Protein AF-A0A1G9U6H6-F1 (afdb_monomer)

Radius of gyration: 38.42 Å; Cα contacts (8 Å, |Δi|>4): 71; chains: 1; bounding box: 79×50×127 Å

Foldseek 3Di:
DDVVVVVLVVVLVVVLVVCVVVLVVLLVVLVVVLVVLLVVLVVVLVVCVVVLPPVVVVVVVVLVVVQPDDDVVNVVSVVVVVVVVVVSVVVVVVVNVVSVLVSVLSNLLSQLVSLLSQLVVQVVSCVSVPPPPDPPPDDDDDPPPPPVPRVSVVSNVSSVVSNVVSVPDDDDDDDPCPDPPDPPPPDPPPPDDPPDPDDDDDDDDDDDDDDDDDPDDDDDDD

Mean predicted aligned error: 16.4 Å

Sequence (222 aa):
MTDSEASSARSRDAWQRDILPFAKRGLIVLGATVVVGLVLAGWGMYSIITQGSAGTRELTDTYVQIATSDDQFDAVRAGSTLGAYQAARRHDFARASLLTRDTLRLAGFLIGAALTFVGSIFILAQIGDSTESNLGAAAGGYQLTLATSSPGLFTMTLGSLIIGFSLLIHTPIEVNDAGIEASSRGEPTTESGEAAQQNVEGGVAPFSNITPQDVSGETDGG

Structure (mmCIF, N/CA/C/O backbone):
data_AF-A0A1G9U6H6-F1
#
_entry.id   AF-A0A1G9U6H6-F1
#
loop_
_atom_site.group_PDB
_atom_site.id
_atom_site.type_symbol
_atom_site.label_atom_id
_atom_site.label_alt_id
_atom_site.label_comp_id
_atom_site.label_asym_id
_atom_site.label_entity_id
_atom_site.label_seq_id
_atom_site.pdbx_PDB_ins_code
_atom_site.Cartn_x
_atom_site.Cartn_y
_atom_site.Cartn_z
_atom_site.occupancy
_atom_site.B_iso_or_equiv
_atom_site.auth_seq_id
_atom_site.auth_comp_id
_atom_site.auth_asym_id
_atom_site.auth_atom_id
_atom_site.pdbx_PDB_model_num
ATOM 1 N N . MET A 1 1 ? -20.639 3.627 49.971 1.00 58.88 1 MET A N 1
ATOM 2 C CA . MET A 1 1 ? -20.797 2.982 48.657 1.00 58.88 1 MET A CA 1
ATOM 3 C C . MET A 1 1 ? -22.275 3.024 48.344 1.00 58.88 1 MET A C 1
ATOM 5 O O . MET A 1 1 ? -23.051 2.435 49.087 1.00 58.88 1 MET A O 1
ATOM 9 N N . THR A 1 2 ? -22.674 3.884 47.413 1.00 83.50 2 THR A N 1
ATOM 10 C CA . THR A 1 2 ? -24.098 4.176 47.172 1.00 83.50 2 THR A CA 1
ATOM 11 C C . THR A 1 2 ? -24.656 3.201 46.138 1.00 83.50 2 THR A C 1
ATOM 13 O O . THR A 1 2 ? -23.927 2.772 45.245 1.00 83.50 2 THR A O 1
ATOM 16 N N . ASP A 1 3 ? -25.946 2.865 46.209 1.00 86.75 3 ASP A N 1
ATOM 17 C CA . ASP A 1 3 ? -26.592 1.995 45.210 1.00 86.75 3 ASP A CA 1
ATOM 18 C C . ASP A 1 3 ? -26.433 2.526 43.769 1.00 86.75 3 ASP A C 1
ATOM 20 O O . ASP A 1 3 ? -26.442 1.750 42.809 1.00 86.75 3 ASP A O 1
ATOM 24 N N . SER A 1 4 ? -26.201 3.838 43.616 1.00 80.44 4 SER A N 1
ATOM 25 C CA . SER A 1 4 ? -25.909 4.475 42.329 1.00 80.44 4 SER A CA 1
ATOM 26 C C . SER A 1 4 ? -24.590 3.986 41.706 1.00 80.44 4 SER A C 1
ATOM 28 O O . SER A 1 4 ? -24.595 3.576 40.545 1.00 80.44 4 SER A O 1
ATOM 30 N N . GLU A 1 5 ? -23.498 3.888 42.476 1.00 83.44 5 GLU A N 1
ATOM 31 C CA . GLU A 1 5 ? -22.180 3.430 41.995 1.00 83.44 5 GLU A CA 1
ATOM 32 C C . GLU A 1 5 ? -22.244 1.975 41.508 1.00 83.44 5 GLU A C 1
ATOM 34 O O . GLU A 1 5 ? -21.710 1.619 40.453 1.00 83.44 5 GLU A O 1
ATOM 39 N N . ALA A 1 6 ? -22.972 1.133 42.249 1.00 84.44 6 ALA A N 1
ATOM 40 C CA . ALA A 1 6 ? -23.158 -0.275 41.917 1.00 84.44 6 ALA A CA 1
ATOM 41 C C . ALA A 1 6 ? -24.005 -0.486 40.646 1.00 84.44 6 ALA A C 1
ATOM 43 O O . ALA A 1 6 ? -23.880 -1.523 39.987 1.00 84.44 6 ALA A O 1
ATOM 44 N N . SER A 1 7 ? -24.888 0.456 40.298 1.00 84.62 7 SER A N 1
ATOM 45 C CA . SER A 1 7 ? -25.672 0.409 39.056 1.00 84.62 7 SER A CA 1
ATOM 46 C C . SER A 1 7 ? -24.856 0.864 37.836 1.00 84.62 7 SER A C 1
ATOM 48 O O . SER A 1 7 ? -24.874 0.192 36.802 1.00 84.62 7 SER A O 1
ATOM 50 N N . SER A 1 8 ? -24.046 1.919 37.983 1.00 82.38 8 SER A N 1
ATOM 51 C CA . SER A 1 8 ? -23.166 2.445 36.931 1.00 82.38 8 SER A CA 1
ATOM 52 C C . SER A 1 8 ? -22.056 1.465 36.547 1.00 82.38 8 SER A C 1
ATOM 54 O O . SER A 1 8 ? -21.741 1.315 35.368 1.00 82.38 8 SER A O 1
ATOM 56 N N . ALA A 1 9 ? -21.476 0.751 37.519 1.00 82.25 9 ALA A N 1
ATOM 57 C CA . ALA A 1 9 ? -20.499 -0.307 37.249 1.00 82.25 9 ALA A CA 1
ATOM 58 C C . ALA A 1 9 ? -21.104 -1.455 36.416 1.00 82.25 9 ALA A C 1
ATOM 60 O O . ALA A 1 9 ? -20.540 -1.852 35.400 1.00 82.25 9 ALA A O 1
ATOM 61 N N . ARG A 1 10 ? -22.309 -1.922 36.774 1.00 85.25 10 ARG A N 1
ATOM 62 C CA . ARG A 1 10 ? -23.000 -3.002 36.045 1.00 85.25 10 ARG A CA 1
ATOM 63 C C . ARG A 1 10 ? -23.406 -2.608 34.623 1.00 85.25 10 ARG A C 1
ATOM 65 O O . ARG A 1 10 ? -23.342 -3.444 33.725 1.00 85.25 10 ARG A O 1
ATOM 72 N N . SER A 1 11 ? -23.805 -1.352 34.413 1.00 83.06 11 SER A N 1
ATOM 73 C CA . SER A 1 11 ? -24.125 -0.823 33.080 1.00 83.06 11 SER A CA 1
ATOM 74 C C . SER A 1 11 ? -22.890 -0.789 32.164 1.00 83.06 11 SER A C 1
ATOM 76 O O . SER A 1 11 ? -22.966 -1.203 31.006 1.00 83.06 11 SER A O 1
ATOM 78 N N . ARG A 1 12 ? -21.722 -0.399 32.701 1.00 78.06 12 ARG A N 1
ATOM 79 C CA . ARG A 1 12 ? -20.438 -0.412 31.973 1.00 78.06 12 ARG A CA 1
ATOM 80 C C . ARG A 1 12 ? -20.023 -1.818 31.547 1.00 78.06 12 ARG A C 1
ATOM 82 O O . ARG A 1 12 ? -19.729 -2.035 30.374 1.00 78.06 12 ARG A O 1
ATOM 89 N N . ASP A 1 13 ? -20.091 -2.781 32.462 1.00 85.25 13 ASP A N 1
ATOM 90 C CA . ASP A 1 13 ? -19.744 -4.180 32.177 1.00 85.25 13 ASP A CA 1
ATOM 91 C C . ASP A 1 13 ? -20.669 -4.831 31.140 1.00 85.25 13 ASP A C 1
ATOM 93 O O . ASP A 1 13 ? -20.280 -5.790 30.466 1.00 85.25 13 ASP A O 1
ATOM 97 N N . ALA A 1 14 ? -21.920 -4.374 31.044 1.00 86.75 14 ALA A N 1
ATOM 98 C CA . ALA A 1 14 ? -22.852 -4.829 30.019 1.00 86.75 14 ALA A CA 1
ATOM 99 C C . ALA A 1 14 ? -22.489 -4.227 28.655 1.00 86.75 14 ALA A C 1
ATOM 101 O O . ALA A 1 14 ? -22.310 -4.964 27.686 1.00 86.75 14 ALA A O 1
ATOM 102 N N . TRP A 1 15 ? -22.278 -2.909 28.598 1.00 85.44 15 TRP A N 1
ATOM 103 C CA . TRP A 1 15 ? -21.932 -2.210 27.361 1.00 85.44 15 TRP A CA 1
ATOM 104 C C . TRP A 1 15 ? -20.584 -2.659 26.775 1.00 85.44 15 TRP A C 1
ATOM 106 O O . TRP A 1 15 ? -20.484 -2.937 25.579 1.00 85.44 15 TRP A O 1
ATOM 116 N N . GLN A 1 16 ? -19.550 -2.809 27.610 1.00 83.81 16 GLN A N 1
ATOM 117 C CA . GLN A 1 16 ? -18.226 -3.260 27.169 1.00 83.81 16 GLN A CA 1
ATOM 118 C C . GLN A 1 16 ? -18.281 -4.666 26.558 1.00 83.81 16 GLN A C 1
ATOM 120 O O . GLN A 1 16 ? -17.592 -4.963 25.579 1.00 83.81 16 GLN A O 1
ATOM 125 N N . ARG A 1 17 ? -19.129 -5.534 27.114 1.00 86.75 17 ARG A N 1
ATOM 126 C CA . ARG A 1 17 ? -19.323 -6.905 26.635 1.00 86.75 17 ARG A CA 1
ATOM 127 C C . ARG A 1 17 ? -20.083 -6.952 25.315 1.00 86.75 17 ARG A C 1
ATOM 129 O O . ARG A 1 17 ? -19.762 -7.798 24.484 1.00 86.75 17 ARG A O 1
ATOM 136 N N . ASP A 1 18 ? -21.014 -6.025 25.108 1.00 87.56 18 ASP A N 1
ATOM 137 C CA . ASP A 1 18 ? -21.757 -5.890 23.853 1.00 87.56 18 ASP A CA 1
ATOM 138 C C . ASP A 1 18 ? -20.898 -5.322 22.714 1.00 87.56 18 ASP A C 1
ATOM 140 O O . ASP A 1 18 ? -21.060 -5.732 21.562 1.00 87.56 18 ASP A O 1
ATOM 144 N N . ILE A 1 19 ? -19.932 -4.441 23.004 1.00 86.62 19 ILE A N 1
ATOM 145 C CA . ILE A 1 19 ? -19.083 -3.838 21.961 1.00 86.62 19 ILE A CA 1
ATOM 146 C C . ILE A 1 19 ? -17.904 -4.730 21.541 1.00 86.62 19 ILE A C 1
ATOM 148 O O . ILE A 1 19 ? -17.459 -4.695 20.389 1.00 86.62 19 ILE A O 1
ATOM 152 N N . LEU A 1 20 ? -17.425 -5.584 22.450 1.00 85.81 20 LEU A N 1
ATOM 153 C CA . LEU A 1 20 ? -16.321 -6.526 22.236 1.00 85.81 20 LEU A CA 1
ATOM 154 C C . LEU A 1 20 ? -16.477 -7.423 20.989 1.00 85.81 20 LEU A C 1
ATOM 156 O O . LEU A 1 20 ? -15.522 -7.523 20.208 1.00 85.81 20 LEU A O 1
ATOM 160 N N . PRO A 1 21 ? -17.637 -8.065 20.727 1.00 89.88 21 PRO A N 1
ATOM 161 C CA . PRO A 1 21 ? -17.814 -8.874 19.525 1.00 89.88 21 PRO A CA 1
ATOM 162 C C . PRO A 1 21 ? -17.765 -8.039 18.243 1.00 89.88 21 PRO A C 1
ATOM 164 O O . PRO A 1 21 ? -17.274 -8.534 17.227 1.00 89.88 21 PRO A O 1
ATOM 167 N N . PHE A 1 22 ? -18.226 -6.785 18.273 1.00 86.19 22 PHE A N 1
ATOM 168 C CA . PHE A 1 22 ? -18.162 -5.897 17.114 1.00 86.19 22 PHE A CA 1
ATOM 169 C C . PHE A 1 22 ? -16.720 -5.486 16.811 1.00 86.19 22 PHE A C 1
ATOM 171 O O . PHE A 1 22 ? -16.262 -5.661 15.683 1.00 86.19 22 PHE A O 1
ATOM 178 N N . ALA A 1 23 ? -15.971 -5.050 17.829 1.00 83.81 23 ALA A N 1
ATOM 179 C CA . ALA A 1 23 ? -14.556 -4.710 17.689 1.00 83.81 23 ALA A CA 1
ATOM 180 C C . ALA A 1 23 ? -13.734 -5.903 17.170 1.00 83.81 23 ALA A C 1
ATOM 182 O O . ALA A 1 23 ? -12.952 -5.762 16.229 1.00 83.81 23 ALA A O 1
ATOM 183 N N . LYS A 1 24 ? -13.972 -7.106 17.714 1.00 87.88 24 LYS A N 1
ATOM 184 C CA . LYS A 1 24 ? -13.307 -8.338 17.264 1.00 87.88 24 LYS A CA 1
ATOM 185 C C . LYS A 1 24 ? -13.625 -8.662 15.802 1.00 87.88 24 LYS A C 1
ATOM 187 O O . LYS A 1 24 ? -12.713 -8.977 15.042 1.00 87.88 24 LYS A O 1
ATOM 192 N N . ARG A 1 25 ? -14.898 -8.589 15.394 1.00 90.12 25 ARG A N 1
ATOM 193 C CA . ARG A 1 25 ? -15.305 -8.827 13.996 1.00 90.12 25 ARG A CA 1
ATOM 194 C C . ARG A 1 25 ? -14.696 -7.791 13.055 1.00 90.12 25 ARG A C 1
ATOM 196 O O . ARG A 1 25 ? -14.163 -8.174 12.020 1.00 90.12 25 ARG A O 1
ATOM 203 N N . GLY A 1 26 ? -14.711 -6.515 13.440 1.00 87.56 26 GLY A N 1
ATOM 204 C CA . GLY A 1 26 ? -14.084 -5.434 12.680 1.00 87.56 26 GLY A CA 1
ATOM 205 C C . GLY A 1 26 ? -12.588 -5.666 12.475 1.00 87.56 26 GLY A C 1
ATOM 206 O O . GLY A 1 26 ? -12.106 -5.568 11.351 1.00 87.56 26 GLY A O 1
ATOM 207 N N . LEU A 1 27 ? -11.865 -6.057 13.530 1.00 86.31 27 LEU A N 1
ATOM 208 C CA . LEU A 1 27 ? -10.434 -6.361 13.449 1.00 86.31 27 LEU A CA 1
ATOM 209 C C . LEU A 1 27 ? -10.145 -7.552 12.520 1.00 86.31 27 LEU A C 1
ATOM 211 O O . LEU A 1 27 ? -9.190 -7.508 11.750 1.00 86.31 27 LEU A O 1
ATOM 215 N N . ILE A 1 28 ? -10.980 -8.597 12.558 1.00 91.56 28 ILE A N 1
ATOM 216 C CA . ILE A 1 28 ? -10.847 -9.758 11.664 1.00 91.56 28 ILE A CA 1
ATOM 217 C C . ILE A 1 28 ? -11.071 -9.346 10.205 1.00 91.56 28 ILE A C 1
ATOM 219 O O . ILE A 1 28 ? -10.271 -9.711 9.347 1.00 91.56 28 ILE A O 1
ATOM 223 N N . VAL A 1 29 ? -12.122 -8.571 9.918 1.00 92.31 29 VAL A N 1
ATOM 224 C CA . VAL A 1 29 ? -12.419 -8.091 8.557 1.00 92.31 29 VAL A CA 1
ATOM 225 C C . VAL A 1 29 ? -11.301 -7.186 8.042 1.00 92.31 29 VAL A C 1
ATOM 227 O O . VAL A 1 29 ? -10.857 -7.352 6.906 1.00 92.31 29 VAL A O 1
ATOM 230 N N . LEU A 1 30 ? -10.795 -6.277 8.879 1.00 88.81 30 LEU A N 1
ATOM 231 C CA . LEU A 1 30 ? -9.660 -5.421 8.540 1.00 88.81 30 LEU A CA 1
ATOM 232 C C . LEU A 1 30 ? -8.414 -6.259 8.228 1.00 88.81 30 LEU A C 1
ATOM 234 O O . LEU A 1 30 ? -7.809 -6.090 7.172 1.00 88.81 30 LEU A O 1
ATOM 238 N N . GLY A 1 31 ? -8.052 -7.184 9.122 1.00 87.00 31 GLY A N 1
ATOM 239 C CA . GLY A 1 31 ? -6.894 -8.057 8.942 1.00 87.00 31 GLY A CA 1
ATOM 240 C C . GLY A 1 31 ? -7.000 -8.890 7.666 1.00 87.00 31 GLY A C 1
ATOM 241 O O . GLY A 1 31 ? -6.055 -8.934 6.882 1.00 87.00 31 GLY A O 1
ATOM 242 N N . ALA A 1 32 ? -8.171 -9.475 7.403 1.00 91.25 32 ALA A N 1
ATOM 243 C CA . ALA A 1 32 ? -8.435 -10.211 6.171 1.00 91.25 32 ALA A CA 1
ATOM 244 C C . ALA A 1 32 ? -8.288 -9.319 4.930 1.00 91.25 32 ALA A C 1
ATOM 246 O O . ALA A 1 32 ? -7.645 -9.719 3.964 1.00 91.25 32 ALA A O 1
ATOM 247 N N . THR A 1 33 ? -8.818 -8.095 4.969 1.00 88.00 33 THR A N 1
ATOM 248 C CA . THR A 1 33 ? -8.723 -7.140 3.854 1.00 88.00 33 THR A CA 1
ATOM 249 C C . THR A 1 33 ? -7.270 -6.766 3.557 1.00 88.00 33 THR A C 1
ATOM 251 O O . THR A 1 33 ? -6.869 -6.758 2.396 1.00 88.00 33 THR A O 1
ATOM 254 N N . VAL A 1 34 ? -6.458 -6.518 4.591 1.00 86.38 34 VAL A N 1
ATOM 255 C CA . VAL A 1 34 ? -5.023 -6.223 4.435 1.00 86.38 34 VAL A CA 1
ATOM 256 C C . VAL A 1 34 ? -4.281 -7.415 3.834 1.00 86.38 34 VAL A C 1
ATOM 258 O O . VAL A 1 34 ? -3.516 -7.240 2.888 1.00 86.38 34 VAL A O 1
ATOM 261 N N . VAL A 1 35 ? -4.526 -8.628 4.338 1.00 89.19 35 VAL A N 1
ATOM 262 C CA . VAL A 1 35 ? -3.886 -9.847 3.820 1.00 89.19 35 VAL A CA 1
ATOM 263 C C . VAL A 1 35 ? -4.267 -10.085 2.360 1.00 89.19 35 VAL A C 1
ATOM 265 O O . VAL A 1 35 ? -3.385 -10.300 1.534 1.00 89.19 35 VAL A O 1
ATOM 268 N N . VAL A 1 36 ? -5.554 -9.993 2.016 1.00 92.62 36 VAL A N 1
ATOM 269 C CA . VAL A 1 36 ? -6.025 -10.143 0.631 1.00 92.62 36 VAL A CA 1
ATOM 270 C C . VAL A 1 36 ? -5.403 -9.075 -0.269 1.00 92.62 36 VAL A C 1
ATOM 272 O O . VAL A 1 36 ? -4.904 -9.407 -1.340 1.00 92.62 36 VAL A O 1
ATOM 275 N N . GLY A 1 37 ? -5.361 -7.817 0.176 1.00 86.69 37 GLY A N 1
ATOM 276 C CA . GLY A 1 37 ? -4.725 -6.727 -0.564 1.00 86.69 37 GLY A CA 1
ATOM 277 C C . GLY A 1 37 ? -3.242 -6.987 -0.846 1.00 86.69 37 GLY A C 1
ATOM 278 O O . GLY A 1 37 ? -2.800 -6.825 -1.982 1.00 86.69 37 GLY A O 1
ATOM 279 N N . LEU A 1 38 ? -2.487 -7.457 0.152 1.00 86.44 38 LEU A N 1
ATOM 280 C CA . LEU A 1 38 ? -1.071 -7.808 -0.008 1.00 86.44 38 LEU A CA 1
ATOM 281 C C . LEU A 1 38 ? -0.865 -9.008 -0.938 1.00 86.44 38 LEU A C 1
ATOM 283 O O . LEU A 1 38 ? 0.047 -8.989 -1.763 1.00 86.44 38 LEU A O 1
ATOM 287 N N . VAL A 1 39 ? -1.714 -10.035 -0.842 1.00 90.56 39 VAL A N 1
ATOM 288 C CA . VAL A 1 39 ? -1.650 -11.210 -1.725 1.00 90.56 39 VAL A CA 1
ATOM 289 C C . VAL A 1 39 ? -1.937 -10.818 -3.171 1.00 90.56 39 VAL A C 1
ATOM 291 O O . VAL A 1 39 ? -1.191 -11.217 -4.060 1.00 90.56 39 VAL A O 1
ATOM 294 N N . LEU A 1 40 ? -2.970 -10.009 -3.417 1.00 89.75 40 LEU A N 1
ATOM 295 C CA . LEU A 1 40 ? -3.298 -9.528 -4.761 1.00 89.75 40 LEU A CA 1
ATOM 296 C C . LEU A 1 40 ? -2.177 -8.655 -5.338 1.00 89.75 40 LEU A C 1
ATOM 298 O O . LEU A 1 40 ? -1.819 -8.820 -6.503 1.00 89.75 40 LEU A O 1
ATOM 302 N N . ALA A 1 41 ? -1.580 -7.781 -4.524 1.00 84.31 41 ALA A N 1
ATOM 303 C CA . ALA A 1 41 ? -0.437 -6.967 -4.933 1.00 84.31 41 ALA A CA 1
ATOM 304 C C . ALA A 1 41 ? 0.782 -7.833 -5.298 1.00 84.31 41 ALA A C 1
ATOM 306 O O . ALA A 1 41 ? 1.376 -7.665 -6.365 1.00 84.31 41 ALA A O 1
ATOM 307 N N . GLY A 1 42 ? 1.119 -8.806 -4.446 1.00 85.94 42 GLY A N 1
ATOM 308 C CA . GLY A 1 42 ? 2.220 -9.739 -4.685 1.00 85.94 42 GLY A CA 1
ATOM 309 C C . GLY A 1 42 ? 1.991 -10.622 -5.911 1.00 85.94 42 GLY A C 1
ATOM 310 O O . GLY A 1 42 ? 2.906 -10.814 -6.712 1.00 85.94 42 GLY A O 1
ATOM 311 N N . TRP A 1 43 ? 0.760 -11.104 -6.108 1.00 89.56 43 TRP A N 1
ATOM 312 C CA . TRP A 1 43 ? 0.380 -11.854 -7.304 1.00 89.56 43 TRP A CA 1
ATOM 313 C C . TRP A 1 43 ? 0.549 -11.000 -8.559 1.00 89.56 43 TRP A C 1
ATOM 315 O O . TRP A 1 43 ? 1.173 -11.448 -9.522 1.00 89.56 43 TRP A O 1
ATOM 325 N N . GLY A 1 44 ? 0.034 -9.767 -8.552 1.00 84.94 44 GLY A N 1
ATOM 326 C CA . GLY A 1 44 ? 0.180 -8.836 -9.671 1.00 84.94 44 GLY A CA 1
ATOM 327 C C . GLY A 1 44 ? 1.645 -8.675 -10.074 1.00 84.94 44 GLY A C 1
ATOM 328 O O . GLY A 1 44 ? 1.994 -8.870 -11.239 1.00 84.94 44 GLY A O 1
ATOM 329 N N . MET A 1 45 ? 2.525 -8.460 -9.097 1.00 82.44 45 MET A N 1
ATOM 330 C CA . MET A 1 45 ? 3.965 -8.344 -9.328 1.00 82.44 45 MET A CA 1
ATOM 331 C C . MET A 1 45 ? 4.590 -9.637 -9.879 1.00 82.44 45 MET A C 1
ATOM 333 O O . MET A 1 45 ? 5.352 -9.588 -10.845 1.00 82.44 45 MET A O 1
ATOM 337 N N . TYR A 1 46 ? 4.226 -10.800 -9.331 1.00 86.25 46 TYR A N 1
ATOM 338 C CA . TYR A 1 46 ? 4.702 -12.099 -9.819 1.00 86.25 46 TYR A CA 1
ATOM 339 C C . TYR A 1 46 ? 4.299 -12.361 -11.279 1.00 86.25 46 TYR A C 1
ATOM 341 O O . TYR A 1 46 ? 5.115 -12.817 -12.086 1.00 86.25 46 TYR A O 1
ATOM 349 N N . SER A 1 47 ? 3.056 -12.034 -11.642 1.00 85.38 47 SER A N 1
ATOM 350 C CA . SER A 1 47 ? 2.545 -12.242 -13.001 1.00 85.38 47 SER A CA 1
ATOM 351 C C . SER A 1 47 ? 3.291 -11.410 -14.047 1.00 85.38 47 SER A C 1
ATOM 353 O O . SER A 1 47 ? 3.553 -11.888 -15.148 1.00 85.38 47 SER A O 1
ATOM 355 N N . ILE A 1 48 ? 3.714 -10.195 -13.694 1.00 79.69 48 ILE A N 1
ATOM 356 C CA . ILE A 1 48 ? 4.400 -9.308 -14.637 1.00 79.69 48 ILE A CA 1
ATOM 357 C C . ILE A 1 48 ? 5.865 -9.713 -14.812 1.00 79.69 48 ILE A C 1
ATOM 359 O O . ILE A 1 48 ? 6.366 -9.722 -15.935 1.00 79.69 48 ILE A O 1
ATOM 363 N N . ILE A 1 49 ? 6.542 -10.117 -13.732 1.00 80.25 49 ILE A N 1
ATOM 364 C CA . ILE A 1 49 ? 7.923 -10.624 -13.803 1.00 80.25 49 ILE A CA 1
ATOM 365 C C . ILE A 1 49 ? 7.986 -11.890 -14.668 1.00 80.25 49 ILE A C 1
ATOM 367 O O . ILE A 1 49 ? 8.893 -12.046 -15.487 1.00 80.25 49 ILE A O 1
ATOM 371 N N . THR A 1 50 ? 7.009 -12.787 -14.518 1.00 82.88 50 THR A N 1
ATOM 372 C CA . THR A 1 50 ? 6.968 -14.037 -15.288 1.00 82.88 50 THR A CA 1
ATOM 373 C C . THR A 1 50 ? 6.637 -13.797 -16.763 1.00 82.88 50 THR A C 1
ATOM 375 O O . THR A 1 50 ? 7.340 -14.329 -17.622 1.00 82.88 50 THR A O 1
ATOM 378 N N . GLN A 1 51 ? 5.660 -12.941 -17.083 1.00 78.19 51 GLN A N 1
ATOM 379 C CA . GLN A 1 51 ? 5.287 -12.637 -18.474 1.00 78.19 51 GLN A CA 1
ATOM 380 C C . GLN A 1 51 ? 6.331 -11.791 -19.221 1.00 78.19 51 GLN A C 1
ATOM 382 O O . GLN A 1 51 ? 6.575 -12.035 -20.402 1.00 78.19 51 GLN A O 1
ATOM 387 N N . GLY A 1 52 ? 6.991 -10.838 -18.552 1.00 66.94 52 GLY A N 1
ATOM 388 C CA . GLY A 1 52 ? 7.999 -9.973 -19.180 1.00 66.94 52 GLY A CA 1
ATOM 389 C C . GLY A 1 52 ? 9.229 -10.728 -19.701 1.00 66.94 52 GLY A C 1
ATOM 390 O O . GLY A 1 52 ? 9.834 -10.325 -20.689 1.00 66.94 52 GLY A O 1
ATOM 391 N N . SER A 1 53 ? 9.568 -11.865 -19.086 1.00 62.75 53 SER A N 1
ATOM 392 C CA . SER A 1 53 ? 10.755 -12.653 -19.447 1.00 62.75 53 SER A CA 1
ATOM 393 C C . SER A 1 53 ? 10.575 -13.596 -20.646 1.00 62.75 53 SER A C 1
ATOM 395 O O . SER A 1 53 ? 11.566 -14.070 -21.204 1.00 62.75 53 SER A O 1
ATOM 397 N N . ALA A 1 54 ? 9.333 -13.894 -21.043 1.00 62.19 54 ALA A N 1
ATOM 398 C CA . ALA A 1 54 ? 9.053 -14.884 -22.083 1.00 62.19 54 ALA A CA 1
ATOM 399 C C . ALA A 1 54 ? 9.251 -14.317 -23.501 1.00 62.19 54 ALA A C 1
ATOM 401 O O . ALA A 1 54 ? 9.914 -14.943 -24.323 1.00 62.19 54 ALA A O 1
ATOM 402 N N . GLY A 1 55 ? 8.749 -13.105 -23.772 1.00 60.97 55 GLY A N 1
ATOM 403 C CA . GLY A 1 55 ? 8.787 -12.514 -25.118 1.00 60.97 55 GLY A CA 1
ATOM 404 C C . GLY A 1 55 ? 10.176 -12.058 -25.585 1.00 60.97 55 GLY A C 1
ATOM 405 O O . GLY A 1 55 ? 10.459 -12.043 -26.779 1.00 60.97 55 GLY A O 1
ATOM 406 N N . THR A 1 56 ? 11.079 -11.716 -24.664 1.00 59.09 56 THR A N 1
ATOM 407 C CA . THR A 1 56 ? 12.445 -11.277 -25.007 1.00 59.09 56 THR A CA 1
ATOM 408 C C . THR A 1 56 ? 13.359 -12.439 -25.397 1.00 59.09 56 THR A C 1
ATOM 410 O O . THR A 1 56 ? 14.260 -12.262 -26.220 1.00 59.09 56 THR A O 1
ATOM 413 N N . ARG A 1 57 ? 13.112 -13.642 -24.863 1.00 59.09 57 ARG A N 1
ATOM 414 C CA . ARG A 1 57 ? 13.877 -14.853 -25.200 1.00 59.09 57 ARG A CA 1
ATOM 415 C C . ARG A 1 57 ? 13.600 -15.337 -26.620 1.00 59.09 57 ARG A C 1
ATOM 417 O O . ARG A 1 57 ? 14.544 -15.645 -27.333 1.00 59.09 57 ARG A O 1
ATOM 424 N N . GLU A 1 58 ? 12.340 -15.313 -27.046 1.00 62.56 58 GLU A N 1
ATOM 425 C CA . GLU A 1 58 ? 11.932 -15.753 -28.388 1.00 62.56 58 GLU A CA 1
ATOM 426 C C . GLU A 1 58 ? 12.505 -14.856 -29.495 1.00 62.56 58 GLU A C 1
ATOM 428 O O . GLU A 1 58 ? 13.019 -15.345 -30.503 1.00 62.56 58 GLU A O 1
ATOM 433 N N . LEU A 1 59 ? 12.505 -13.537 -29.277 1.00 62.53 59 LEU A N 1
ATOM 434 C CA . LEU A 1 59 ? 13.141 -12.598 -30.200 1.00 62.53 59 LEU A CA 1
ATOM 435 C C . LEU A 1 59 ? 14.657 -12.818 -30.245 1.00 62.53 59 LEU A C 1
ATOM 437 O O . LEU A 1 59 ? 15.228 -12.867 -31.329 1.00 62.53 59 LEU A O 1
ATOM 441 N N . THR A 1 60 ? 15.309 -13.013 -29.095 1.00 64.19 60 THR A N 1
ATOM 442 C CA . THR A 1 60 ? 16.763 -13.237 -29.041 1.00 64.19 60 THR A CA 1
ATOM 443 C C . THR A 1 60 ? 17.172 -14.518 -29.776 1.00 64.19 60 THR A C 1
ATOM 445 O O . THR A 1 60 ? 18.089 -14.462 -30.592 1.00 64.19 60 THR A O 1
ATOM 448 N N . ASP A 1 61 ? 16.471 -15.637 -29.562 1.00 64.94 61 ASP A N 1
ATOM 449 C CA . ASP A 1 61 ? 16.754 -16.900 -30.264 1.00 64.94 61 ASP A CA 1
ATOM 450 C C . ASP A 1 61 ? 16.524 -16.776 -31.776 1.00 64.94 61 ASP A C 1
ATOM 452 O O . ASP A 1 61 ? 17.351 -17.225 -32.571 1.00 64.94 61 ASP A O 1
ATOM 456 N N . THR A 1 62 ? 15.457 -16.082 -32.184 1.00 64.56 62 THR A N 1
ATOM 457 C CA . THR A 1 62 ? 15.170 -15.836 -33.605 1.00 64.56 62 THR A CA 1
ATOM 458 C C . THR A 1 62 ? 16.252 -14.967 -34.255 1.00 64.56 62 THR A C 1
ATOM 460 O O . THR A 1 62 ? 16.664 -15.237 -35.380 1.00 64.56 62 THR A O 1
ATOM 463 N N . TYR A 1 63 ? 16.770 -13.947 -33.561 1.00 59.84 63 TYR A N 1
ATOM 464 C CA . TYR A 1 63 ? 17.835 -13.092 -34.099 1.00 59.84 63 TYR A CA 1
ATOM 465 C C . TYR A 1 63 ? 19.207 -13.782 -34.134 1.00 59.84 63 TYR A C 1
ATOM 467 O O . TYR A 1 63 ? 19.965 -13.550 -35.077 1.00 59.84 63 TYR A O 1
ATOM 475 N N . VAL A 1 64 ? 19.526 -14.643 -33.159 1.00 63.34 64 VAL A N 1
ATOM 476 C CA . VAL A 1 64 ? 20.783 -15.417 -33.125 1.00 63.34 64 VAL A CA 1
ATOM 477 C C . VAL A 1 64 ? 20.828 -16.454 -34.249 1.00 63.34 64 VAL A C 1
ATOM 479 O O . VAL A 1 64 ? 21.874 -16.644 -34.866 1.00 63.34 64 VAL A O 1
ATOM 482 N N . GLN A 1 65 ? 19.698 -17.086 -34.577 1.00 63.47 65 GLN A N 1
ATOM 483 C CA . GLN A 1 65 ? 19.660 -18.156 -35.576 1.00 63.47 65 GLN A CA 1
ATOM 484 C C . GLN A 1 65 ? 19.876 -17.673 -37.021 1.00 63.47 65 GLN A C 1
ATOM 486 O O . GLN A 1 65 ? 20.322 -18.447 -37.863 1.00 63.47 65 GLN A O 1
ATOM 491 N N . ILE A 1 66 ? 19.603 -16.400 -37.326 1.00 59.72 66 ILE A N 1
ATOM 492 C CA . ILE A 1 66 ? 19.788 -15.852 -38.681 1.00 59.72 66 ILE A CA 1
ATOM 493 C C . ILE A 1 66 ? 21.235 -15.339 -38.884 1.00 59.72 66 ILE A C 1
ATOM 495 O O . ILE A 1 66 ? 21.614 -15.018 -40.007 1.00 59.72 66 ILE A O 1
ATOM 499 N N . ALA A 1 67 ? 22.062 -15.250 -37.832 1.00 56.03 67 ALA A N 1
ATOM 500 C CA . ALA A 1 67 ? 23.367 -14.570 -37.820 1.00 56.03 67 ALA A CA 1
ATOM 501 C C . ALA A 1 67 ? 24.578 -15.420 -38.272 1.00 56.03 67 ALA A C 1
ATOM 503 O O . ALA A 1 67 ? 25.709 -15.069 -37.972 1.00 56.03 67 ALA A O 1
ATOM 504 N N . THR A 1 68 ? 24.377 -16.545 -38.960 1.00 60.31 68 THR A N 1
ATOM 505 C CA . THR A 1 68 ? 25.471 -17.475 -39.300 1.00 60.31 68 THR A CA 1
ATOM 506 C C . THR A 1 68 ? 25.921 -17.424 -40.768 1.00 60.31 68 THR A C 1
ATOM 508 O O . THR A 1 68 ? 26.405 -18.445 -41.254 1.00 60.31 68 THR A O 1
ATOM 511 N N . SER A 1 69 ? 25.733 -16.321 -41.515 1.00 61.66 69 SER A N 1
ATOM 512 C CA . SER A 1 69 ? 25.949 -16.358 -42.979 1.00 61.66 69 SER A CA 1
ATOM 513 C C . SER A 1 69 ? 26.769 -15.258 -43.676 1.00 61.66 69 SER A C 1
ATOM 515 O O . SER A 1 69 ? 26.915 -15.420 -44.879 1.00 61.66 69 SER A O 1
ATOM 517 N N . ASP A 1 70 ? 27.319 -14.203 -43.046 1.00 67.75 70 ASP A N 1
ATOM 518 C CA . ASP A 1 70 ? 28.231 -13.263 -43.758 1.00 67.75 70 ASP A CA 1
ATOM 519 C C . ASP A 1 70 ? 29.008 -12.282 -42.835 1.00 67.75 70 ASP A C 1
ATOM 521 O O . ASP A 1 70 ? 28.410 -11.409 -42.202 1.00 67.75 70 ASP A O 1
ATOM 525 N N . ASP A 1 71 ? 30.351 -12.317 -42.869 1.00 67.31 71 ASP A N 1
ATOM 526 C CA . ASP A 1 71 ? 31.271 -11.610 -41.939 1.00 67.31 71 ASP A CA 1
ATOM 527 C C . ASP A 1 71 ? 31.105 -10.068 -41.872 1.00 67.31 71 ASP A C 1
ATOM 529 O O . ASP A 1 71 ? 31.307 -9.457 -40.821 1.00 67.31 71 ASP A O 1
ATOM 533 N N . GLN A 1 72 ? 30.753 -9.389 -42.975 1.00 61.97 72 GLN A N 1
ATOM 534 C CA . GLN A 1 72 ? 30.510 -7.929 -42.963 1.00 61.97 72 GLN A CA 1
ATOM 535 C C . GLN A 1 72 ? 29.088 -7.563 -42.528 1.00 61.97 72 GLN A C 1
ATOM 537 O O . GLN A 1 72 ? 28.864 -6.485 -41.969 1.00 61.97 72 GLN A O 1
ATOM 542 N N . PHE A 1 73 ? 28.127 -8.455 -42.765 1.00 67.06 73 PHE A N 1
ATOM 543 C CA . PHE A 1 73 ? 26.755 -8.278 -42.307 1.00 67.06 73 PHE A CA 1
ATOM 544 C C . PHE A 1 73 ? 26.672 -8.471 -40.785 1.00 67.06 73 PHE A C 1
ATOM 546 O O . PHE A 1 73 ? 25.881 -7.804 -40.113 1.00 67.06 73 PHE A O 1
ATOM 553 N N . ASP A 1 74 ? 27.559 -9.298 -40.228 1.00 70.94 74 ASP A N 1
ATOM 554 C CA . ASP A 1 74 ? 27.617 -9.628 -38.806 1.00 70.94 74 ASP A CA 1
ATOM 555 C C . ASP A 1 74 ? 27.920 -8.419 -37.911 1.00 70.94 74 ASP A C 1
ATOM 557 O O . ASP A 1 74 ? 27.311 -8.282 -36.850 1.00 70.94 74 ASP A O 1
ATOM 561 N N . ALA A 1 75 ? 28.770 -7.478 -38.341 1.00 71.44 75 ALA A N 1
ATOM 562 C CA . ALA A 1 75 ? 29.102 -6.293 -37.541 1.00 71.44 75 ALA A CA 1
ATOM 563 C C . ALA A 1 75 ? 27.921 -5.311 -37.401 1.00 71.44 75 ALA A C 1
ATOM 565 O O . ALA A 1 75 ? 27.598 -4.861 -36.298 1.00 71.44 75 ALA A O 1
ATOM 566 N N . VAL A 1 76 ? 27.235 -5.001 -38.509 1.00 71.38 76 VAL A N 1
ATOM 567 C CA . VAL A 1 76 ? 26.047 -4.124 -38.503 1.00 71.38 76 VAL A CA 1
ATOM 568 C C . VAL A 1 76 ? 24.903 -4.792 -37.741 1.00 71.38 76 VAL A C 1
ATOM 570 O O . VAL A 1 76 ? 24.199 -4.150 -36.954 1.00 71.38 76 VAL A O 1
ATOM 573 N N . ARG A 1 77 ? 24.749 -6.107 -37.914 1.00 68.50 77 ARG A N 1
ATOM 574 C CA . ARG A 1 77 ? 23.699 -6.874 -37.254 1.00 68.50 77 ARG A CA 1
ATOM 575 C C . ARG A 1 77 ? 23.935 -7.002 -35.754 1.00 68.50 77 ARG A C 1
ATOM 577 O O . ARG A 1 77 ? 22.995 -6.762 -35.001 1.00 68.50 77 ARG A O 1
ATOM 584 N N . ALA A 1 78 ? 25.168 -7.263 -35.319 1.00 76.44 78 ALA A N 1
ATOM 585 C CA . ALA A 1 78 ? 25.551 -7.260 -33.907 1.00 76.44 78 ALA A CA 1
ATOM 586 C C . ALA A 1 78 ? 25.288 -5.899 -33.242 1.00 76.44 78 ALA A C 1
ATOM 588 O O . ALA A 1 78 ? 24.802 -5.844 -32.113 1.00 76.44 78 ALA A O 1
ATOM 589 N N . GLY A 1 79 ? 25.532 -4.793 -33.955 1.00 77.69 79 GLY A N 1
ATOM 590 C CA . GLY A 1 79 ? 25.168 -3.454 -33.485 1.00 77.69 79 GLY A CA 1
ATOM 591 C C . GLY A 1 79 ? 23.656 -3.288 -33.291 1.00 77.69 79 GLY A C 1
ATOM 592 O O . GLY A 1 79 ? 23.211 -2.798 -32.251 1.00 77.69 79 GLY A O 1
ATOM 593 N N . SER A 1 80 ? 22.856 -3.748 -34.258 1.00 77.38 80 SER A N 1
ATOM 594 C CA . SER A 1 80 ? 21.390 -3.650 -34.200 1.00 77.38 80 SER A CA 1
ATOM 595 C C . SER A 1 80 ? 20.762 -4.526 -33.107 1.00 77.38 80 SER A C 1
ATOM 597 O O . SER A 1 80 ? 19.867 -4.068 -32.393 1.00 77.38 80 SER A O 1
ATOM 599 N N . THR A 1 81 ? 21.257 -5.754 -32.906 1.00 77.31 81 THR A N 1
ATOM 600 C CA . THR A 1 81 ? 20.761 -6.661 -31.860 1.00 77.31 81 THR A CA 1
ATOM 601 C C . THR A 1 81 ? 21.145 -6.162 -30.474 1.00 77.31 81 THR A C 1
ATOM 603 O O . THR A 1 81 ? 20.323 -6.207 -29.557 1.00 77.31 81 THR A O 1
ATOM 606 N N . LEU A 1 82 ? 22.348 -5.599 -30.319 1.00 81.19 82 LEU A N 1
ATOM 607 C CA . LEU A 1 82 ? 22.760 -4.952 -29.078 1.00 81.19 82 LEU A CA 1
ATOM 608 C C . LEU A 1 82 ? 21.891 -3.724 -28.771 1.00 81.19 82 LEU A C 1
ATOM 610 O O . LEU A 1 82 ? 21.474 -3.548 -27.626 1.00 81.19 82 LEU A O 1
ATOM 614 N N . GLY A 1 83 ? 21.576 -2.906 -29.780 1.00 79.75 83 GLY A N 1
ATOM 615 C CA . GLY A 1 83 ? 20.670 -1.763 -29.641 1.00 79.75 83 GLY A CA 1
ATOM 616 C C . GLY A 1 83 ? 19.264 -2.183 -29.202 1.00 79.75 83 GLY A C 1
ATOM 617 O O . GLY A 1 83 ? 18.735 -1.648 -28.225 1.00 79.75 83 GLY A O 1
ATOM 618 N N . ALA A 1 84 ? 18.697 -3.201 -29.852 1.00 78.62 84 ALA A N 1
ATOM 619 C CA . ALA A 1 84 ? 17.395 -3.761 -29.492 1.00 78.62 84 ALA A CA 1
ATOM 620 C C . ALA A 1 84 ? 17.387 -4.341 -28.067 1.00 78.62 84 ALA A C 1
ATOM 622 O O . ALA A 1 84 ? 16.456 -4.090 -27.301 1.00 78.62 84 ALA A O 1
ATOM 623 N N . TYR A 1 85 ? 18.446 -5.055 -27.672 1.00 79.88 85 TYR A N 1
ATOM 624 C CA . TYR A 1 85 ? 18.583 -5.599 -26.321 1.00 79.88 85 TYR A CA 1
ATOM 625 C C . TYR A 1 85 ? 18.674 -4.494 -25.260 1.00 79.88 85 TYR A C 1
ATOM 627 O O . TYR A 1 85 ? 18.032 -4.575 -24.210 1.00 79.88 85 TYR A O 1
ATOM 635 N N . GLN A 1 86 ? 19.436 -3.429 -25.527 1.00 82.19 86 GLN A N 1
ATOM 636 C CA . GLN A 1 86 ? 19.521 -2.279 -24.626 1.00 82.19 86 GLN A CA 1
ATOM 637 C C . GLN A 1 86 ? 18.170 -1.568 -24.478 1.00 82.19 86 GLN A C 1
ATOM 639 O O . GLN A 1 86 ? 17.795 -1.221 -23.356 1.00 82.19 86 GLN A O 1
ATOM 644 N N . ALA A 1 87 ? 17.427 -1.389 -25.574 1.00 79.31 87 ALA A N 1
ATOM 645 C CA . ALA A 1 87 ? 16.091 -0.798 -25.550 1.00 79.31 87 ALA A CA 1
ATOM 646 C C . ALA A 1 87 ? 15.098 -1.663 -24.754 1.00 79.31 87 ALA A C 1
ATOM 648 O O . ALA A 1 87 ? 14.435 -1.165 -23.843 1.00 79.31 87 ALA A O 1
ATOM 649 N N . ALA A 1 88 ? 15.058 -2.975 -25.015 1.00 79.62 88 ALA A N 1
ATOM 650 C CA . ALA A 1 88 ? 14.206 -3.914 -24.284 1.00 79.62 88 ALA A CA 1
ATOM 651 C C . ALA A 1 88 ? 14.494 -3.885 -22.775 1.00 79.62 88 ALA A C 1
ATOM 653 O O . ALA A 1 88 ? 13.582 -3.753 -21.958 1.00 79.62 88 ALA A O 1
ATOM 654 N N . ARG A 1 89 ? 15.777 -3.896 -22.395 1.00 79.69 89 ARG A N 1
ATOM 655 C CA . ARG A 1 89 ? 16.181 -3.858 -20.986 1.00 79.69 89 ARG A CA 1
ATOM 656 C C . ARG A 1 89 ? 15.753 -2.562 -20.291 1.00 79.69 89 ARG A C 1
ATOM 658 O O . ARG A 1 89 ? 15.340 -2.604 -19.134 1.00 79.69 89 ARG A O 1
ATOM 665 N N . ARG A 1 90 ? 15.822 -1.411 -20.975 1.00 80.50 90 ARG A N 1
ATOM 666 C CA . ARG A 1 90 ? 15.329 -0.124 -20.441 1.00 80.50 90 ARG A CA 1
ATOM 667 C C . ARG A 1 90 ? 13.822 -0.157 -20.196 1.00 80.50 90 ARG A C 1
ATOM 669 O O . ARG A 1 90 ? 13.382 0.296 -19.140 1.00 80.50 90 ARG A O 1
ATOM 676 N N . HIS A 1 91 ? 13.049 -0.743 -21.111 1.00 80.94 91 HIS A N 1
ATOM 677 C CA . HIS A 1 91 ? 11.608 -0.915 -20.921 1.00 80.94 91 HIS A CA 1
ATOM 678 C C . HIS A 1 91 ? 11.276 -1.810 -19.726 1.00 80.94 91 HIS A C 1
ATOM 680 O O . HIS A 1 91 ? 10.376 -1.475 -18.955 1.00 80.94 91 HIS A O 1
ATOM 686 N N . ASP A 1 92 ? 12.012 -2.902 -19.523 1.00 80.00 92 ASP A N 1
ATOM 687 C CA . ASP A 1 92 ? 11.799 -3.780 -18.369 1.00 80.00 92 ASP A CA 1
ATOM 688 C C . ASP A 1 92 ? 12.091 -3.062 -17.045 1.00 80.00 92 ASP A C 1
ATOM 690 O O . ASP A 1 92 ? 11.304 -3.157 -16.098 1.00 80.00 92 ASP A O 1
ATOM 694 N N . PHE A 1 93 ? 13.162 -2.263 -16.988 1.00 80.94 93 PHE A N 1
ATOM 695 C CA . PHE A 1 93 ? 13.456 -1.426 -15.820 1.00 80.94 93 PHE A CA 1
ATOM 696 C C . PHE A 1 93 ? 12.382 -0.360 -15.572 1.00 80.94 93 PHE A C 1
ATOM 698 O O . PHE A 1 93 ? 11.990 -0.147 -14.423 1.00 80.94 93 PHE A O 1
ATOM 705 N N . ALA A 1 94 ? 11.874 0.285 -16.626 1.00 81.19 94 ALA A N 1
ATOM 706 C CA . ALA A 1 94 ? 10.795 1.265 -16.512 1.00 81.19 94 ALA A CA 1
ATOM 707 C C . ALA A 1 94 ? 9.490 0.627 -16.002 1.00 81.19 94 ALA A C 1
ATOM 709 O O . ALA A 1 94 ? 8.819 1.178 -15.132 1.00 81.19 94 ALA A O 1
ATOM 710 N N . ARG A 1 95 ? 9.148 -0.574 -16.482 1.00 81.19 95 ARG A N 1
ATOM 711 C CA . ARG A 1 95 ? 7.978 -1.326 -16.000 1.00 81.19 95 ARG A CA 1
ATOM 712 C C . ARG A 1 95 ? 8.132 -1.735 -14.537 1.00 81.19 95 ARG A C 1
ATOM 714 O O . ARG A 1 95 ? 7.208 -1.546 -13.748 1.00 81.19 95 ARG A O 1
ATOM 721 N N . ALA A 1 96 ? 9.298 -2.254 -14.155 1.00 82.19 96 ALA A N 1
ATOM 722 C CA . ALA A 1 96 ? 9.568 -2.660 -12.778 1.00 82.19 96 ALA A CA 1
ATOM 723 C C . ALA A 1 96 ? 9.517 -1.476 -11.795 1.00 82.19 96 ALA A C 1
ATOM 725 O O . ALA A 1 96 ? 9.008 -1.618 -10.679 1.00 82.19 96 ALA A O 1
ATOM 726 N N . SER A 1 97 ? 10.005 -0.299 -12.200 1.00 84.06 97 SER A N 1
ATOM 727 C CA . SER A 1 97 ? 9.988 0.897 -11.352 1.00 84.06 97 SER A CA 1
ATOM 728 C C . SER A 1 97 ? 8.571 1.442 -11.143 1.00 84.06 97 SER A C 1
ATOM 730 O O . SER A 1 97 ? 8.208 1.754 -10.006 1.00 84.06 97 SER A O 1
ATOM 732 N N . LEU A 1 98 ? 7.742 1.464 -12.196 1.00 82.81 98 LEU A N 1
ATOM 733 C CA . LEU A 1 98 ? 6.322 1.827 -12.108 1.00 82.81 98 LEU A CA 1
ATOM 734 C C . LEU A 1 98 ? 5.576 0.925 -11.115 1.00 82.81 98 LEU A C 1
ATOM 736 O O . LEU A 1 98 ? 4.921 1.417 -10.197 1.00 82.81 98 LEU A O 1
ATOM 740 N N . LEU A 1 99 ? 5.751 -0.393 -11.235 1.00 81.56 99 LEU A N 1
ATOM 741 C CA . LEU A 1 99 ? 5.090 -1.371 -10.366 1.00 81.56 99 LEU A CA 1
ATOM 742 C C . LEU A 1 99 ? 5.535 -1.281 -8.913 1.00 81.56 99 LEU A C 1
ATOM 744 O O . LEU A 1 99 ? 4.710 -1.373 -8.003 1.00 81.56 99 LEU A O 1
ATOM 748 N N . THR A 1 100 ? 6.834 -1.085 -8.689 1.00 84.25 100 THR A N 1
ATOM 749 C CA . THR A 1 100 ? 7.376 -0.911 -7.338 1.00 84.25 100 THR A CA 1
ATOM 750 C C . THR A 1 100 ? 6.721 0.291 -6.669 1.00 84.25 100 THR A C 1
ATOM 752 O O . THR A 1 100 ? 6.315 0.214 -5.509 1.00 84.25 100 THR A O 1
ATOM 755 N N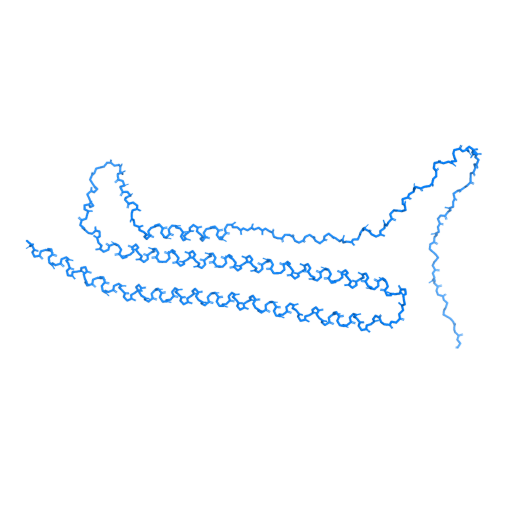 . ARG A 1 101 ? 6.540 1.389 -7.411 1.00 84.31 101 ARG A N 1
ATOM 756 C CA . ARG A 1 101 ? 5.923 2.597 -6.870 1.00 84.31 101 ARG A CA 1
ATOM 757 C C . ARG A 1 101 ? 4.448 2.415 -6.538 1.00 84.31 101 ARG A C 1
ATOM 759 O O . ARG A 1 101 ? 4.034 2.793 -5.442 1.00 84.31 101 ARG A O 1
ATOM 766 N N . ASP A 1 102 ? 3.674 1.827 -7.443 1.00 84.88 102 ASP A N 1
ATOM 767 C CA . ASP A 1 102 ? 2.253 1.568 -7.196 1.00 84.88 102 ASP A CA 1
ATOM 768 C C . ASP A 1 102 ? 2.058 0.608 -6.018 1.00 84.88 102 ASP A C 1
ATOM 770 O O . ASP A 1 102 ? 1.186 0.822 -5.173 1.00 84.88 102 ASP A O 1
ATOM 774 N N . THR A 1 103 ? 2.937 -0.387 -5.888 1.00 83.75 103 THR A N 1
ATOM 775 C CA . THR A 1 103 ? 2.929 -1.319 -4.755 1.00 83.75 103 THR A CA 1
ATOM 776 C C . THR A 1 103 ? 3.228 -0.605 -3.438 1.00 83.75 103 THR A C 1
ATOM 778 O O . THR A 1 103 ? 2.519 -0.819 -2.455 1.00 83.75 103 THR A O 1
ATOM 781 N N . LEU A 1 104 ? 4.228 0.286 -3.402 1.00 85.94 104 LEU A N 1
ATOM 782 C CA . LEU A 1 104 ? 4.520 1.093 -2.212 1.00 85.94 104 LEU A CA 1
ATOM 783 C C . LEU A 1 104 ? 3.345 2.005 -1.841 1.00 85.94 104 LEU A C 1
ATOM 785 O O . LEU A 1 104 ? 3.029 2.146 -0.659 1.00 85.94 104 LEU A O 1
ATOM 789 N N . ARG A 1 105 ? 2.675 2.600 -2.835 1.00 87.31 105 ARG A N 1
ATOM 790 C CA . ARG A 1 105 ? 1.501 3.450 -2.614 1.00 87.31 105 ARG A CA 1
ATOM 791 C C . ARG A 1 105 ? 0.345 2.661 -2.008 1.00 87.31 105 ARG A C 1
ATOM 793 O O . ARG A 1 105 ? -0.237 3.098 -1.017 1.00 87.31 105 ARG A O 1
ATOM 800 N N . LEU A 1 106 ? 0.051 1.487 -2.564 1.00 87.12 106 LEU A N 1
ATOM 801 C CA . LEU A 1 106 ? -0.977 0.588 -2.047 1.00 87.12 106 LEU A CA 1
ATOM 802 C C . LEU A 1 106 ? -0.641 0.106 -0.630 1.00 87.12 106 LEU A C 1
ATOM 804 O O . LEU A 1 106 ? -1.511 0.112 0.238 1.00 87.12 106 LEU A O 1
ATOM 808 N N . ALA A 1 107 ? 0.615 -0.264 -0.372 1.00 86.19 107 ALA A N 1
ATOM 809 C CA . ALA A 1 107 ? 1.066 -0.675 0.953 1.00 86.19 107 ALA A CA 1
ATOM 810 C C . ALA A 1 107 ? 0.919 0.462 1.974 1.00 86.19 107 ALA A C 1
ATOM 812 O O . ALA A 1 107 ? 0.361 0.250 3.049 1.00 86.19 107 ALA A O 1
ATOM 813 N N . GLY A 1 108 ? 1.347 1.680 1.624 1.00 89.38 108 GLY A N 1
ATOM 814 C CA . GLY A 1 108 ? 1.178 2.865 2.465 1.00 89.38 108 GLY A CA 1
ATOM 815 C C . GLY A 1 108 ? -0.292 3.153 2.770 1.00 89.38 108 GLY A C 1
ATOM 816 O O . GLY A 1 108 ? -0.647 3.370 3.928 1.00 89.38 108 GLY A O 1
ATOM 817 N N . PHE A 1 109 ? -1.159 3.070 1.759 1.00 91.00 109 PHE A N 1
ATOM 818 C CA . PHE A 1 109 ? -2.601 3.221 1.933 1.00 91.00 109 PHE A CA 1
ATOM 819 C C . PHE A 1 109 ? -3.189 2.158 2.873 1.00 91.00 109 PHE A C 1
ATOM 821 O O . PHE A 1 109 ? -3.898 2.506 3.814 1.00 91.00 109 PHE A O 1
ATOM 828 N N . LEU A 1 110 ? -2.870 0.875 2.663 1.00 89.38 110 LEU A N 1
ATOM 829 C CA . LEU A 1 110 ? -3.377 -0.232 3.484 1.00 89.38 110 LEU A CA 1
ATOM 830 C C . LEU A 1 110 ? -2.908 -0.136 4.940 1.00 89.38 110 LEU A C 1
ATOM 832 O O . LEU A 1 110 ? -3.710 -0.315 5.855 1.00 89.38 110 LEU A O 1
ATOM 836 N N . ILE A 1 111 ? -1.629 0.177 5.161 1.00 91.31 111 ILE A N 1
ATOM 837 C CA . ILE A 1 111 ? -1.064 0.361 6.504 1.00 91.31 111 ILE A CA 1
ATOM 838 C C . ILE A 1 111 ? -1.726 1.561 7.186 1.00 91.31 111 ILE A C 1
ATOM 840 O O . ILE A 1 111 ? -2.177 1.446 8.325 1.00 91.31 111 ILE A O 1
ATOM 844 N N . GLY A 1 112 ? -1.841 2.694 6.488 1.00 93.06 112 GLY A N 1
ATOM 845 C CA . GLY A 1 112 ? -2.497 3.887 7.017 1.00 93.06 112 GLY A CA 1
ATOM 846 C C . GLY A 1 112 ? -3.963 3.634 7.377 1.00 93.06 112 GLY A C 1
ATOM 847 O O . GLY A 1 112 ? -4.387 3.962 8.484 1.00 93.06 112 GLY A O 1
ATOM 848 N N . ALA A 1 113 ? -4.711 2.960 6.499 1.00 90.88 113 ALA A N 1
ATOM 849 C CA . ALA A 1 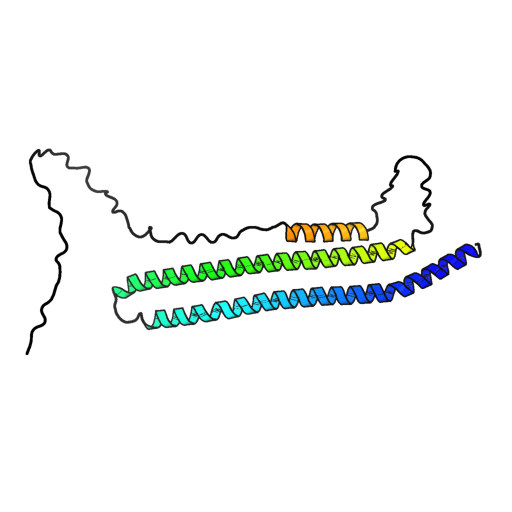113 ? -6.099 2.571 6.743 1.00 90.88 113 ALA A CA 1
ATOM 850 C C . ALA A 1 113 ? -6.230 1.648 7.962 1.00 90.88 113 ALA A C 1
ATOM 852 O O . ALA A 1 113 ? -7.117 1.847 8.795 1.00 90.88 113 ALA A O 1
ATOM 853 N N . ALA A 1 114 ? -5.319 0.682 8.113 1.00 89.50 114 ALA A N 1
ATOM 854 C CA . ALA A 1 114 ? -5.293 -0.197 9.273 1.00 89.50 114 ALA A CA 1
ATOM 855 C C . ALA A 1 114 ? -5.025 0.571 10.576 1.00 89.50 114 ALA A C 1
ATOM 857 O O . ALA A 1 114 ? -5.748 0.376 11.553 1.00 89.50 114 ALA A O 1
ATOM 858 N N . LEU A 1 115 ? -4.049 1.486 10.586 1.00 92.31 115 LEU A N 1
ATOM 859 C CA . LEU A 1 115 ? -3.752 2.336 11.745 1.00 92.31 115 LEU A CA 1
ATOM 860 C C . LEU A 1 115 ? -4.944 3.227 12.122 1.00 92.31 115 LEU A C 1
ATOM 862 O O . LEU A 1 115 ? -5.303 3.298 13.296 1.00 92.31 115 LEU A O 1
ATOM 866 N N . THR A 1 116 ? -5.590 3.866 11.142 1.00 93.06 116 THR A N 1
ATOM 867 C CA . THR A 1 116 ? -6.773 4.708 11.372 1.00 93.06 116 THR A CA 1
ATOM 868 C C . THR A 1 116 ? -7.936 3.911 11.949 1.00 93.06 116 THR A C 1
ATOM 870 O O . THR A 1 116 ? -8.600 4.371 12.882 1.00 93.06 116 THR A O 1
ATOM 873 N N . PHE A 1 117 ? -8.165 2.700 11.443 1.00 90.94 117 PHE A N 1
ATOM 874 C CA . PHE A 1 117 ? -9.224 1.834 11.943 1.00 90.94 117 PHE A CA 1
ATOM 875 C C . PHE A 1 117 ? -8.948 1.359 13.374 1.00 90.94 117 PHE A C 1
ATOM 877 O O . PHE A 1 117 ? -9.818 1.468 14.236 1.00 90.94 117 PHE A O 1
ATOM 884 N N . VAL A 1 118 ? -7.725 0.900 13.659 1.00 87.88 118 VAL A N 1
ATOM 885 C CA . VAL A 1 118 ? -7.318 0.490 15.014 1.00 87.88 118 VAL A CA 1
ATOM 886 C C . VAL A 1 118 ? -7.415 1.663 15.993 1.00 87.88 118 VAL A C 1
ATOM 888 O O . VAL A 1 118 ? -7.969 1.501 17.080 1.00 87.88 118 VAL A O 1
ATOM 891 N N . GLY A 1 119 ? -6.961 2.856 15.599 1.00 88.06 119 GLY A N 1
ATOM 892 C CA . GLY A 1 119 ? -7.090 4.068 16.412 1.00 88.06 119 GLY A CA 1
ATOM 893 C C . GLY A 1 119 ? -8.548 4.428 16.703 1.00 88.06 119 GLY A C 1
ATOM 894 O O . GLY A 1 119 ? -8.889 4.751 17.840 1.00 88.06 119 GLY A O 1
ATOM 895 N N . SER A 1 120 ? -9.433 4.268 15.715 1.00 87.94 120 SER A N 1
ATOM 896 C CA . SER A 1 120 ? -10.876 4.487 15.881 1.00 87.94 120 SER A CA 1
ATOM 897 C C . SER A 1 120 ? -11.498 3.510 16.882 1.00 87.94 120 SER A C 1
ATOM 899 O O . SER A 1 120 ? -12.290 3.929 17.723 1.00 87.94 120 SER A O 1
ATOM 901 N N . ILE A 1 121 ? -11.109 2.227 16.851 1.00 85.75 121 ILE A N 1
ATOM 902 C CA . ILE A 1 121 ? -11.552 1.234 17.847 1.00 85.75 121 ILE A CA 1
ATOM 903 C C . ILE A 1 121 ? -11.084 1.634 19.249 1.00 85.75 121 ILE A C 1
ATOM 905 O O . ILE A 1 121 ? -11.867 1.556 20.193 1.00 85.75 121 ILE A O 1
ATOM 909 N N . PHE A 1 122 ? -9.834 2.082 19.394 1.00 83.75 122 PHE A N 1
ATOM 910 C CA . PHE A 1 122 ? -9.298 2.535 20.680 1.00 83.75 122 PHE A CA 1
ATOM 911 C C . PHE A 1 122 ? -10.059 3.740 21.238 1.00 83.75 122 PHE A C 1
ATOM 913 O O . PHE A 1 122 ? -10.372 3.769 22.426 1.00 83.75 122 PHE A O 1
ATOM 920 N N . ILE A 1 123 ? -10.388 4.718 20.389 1.00 83.88 123 ILE A N 1
ATOM 921 C CA . ILE A 1 123 ? -11.214 5.864 20.788 1.00 83.88 123 ILE A CA 1
ATOM 922 C C . ILE A 1 123 ? -12.588 5.377 21.257 1.00 83.88 123 ILE A C 1
ATOM 924 O O . ILE A 1 123 ? -13.048 5.786 22.320 1.00 83.88 123 ILE A O 1
ATOM 928 N N . LEU A 1 124 ? -13.213 4.463 20.508 1.00 80.94 124 LEU A N 1
ATOM 929 C CA . LEU A 1 124 ? -14.517 3.904 20.861 1.00 80.94 124 LEU A CA 1
ATOM 930 C C . LEU A 1 124 ? -14.484 3.152 22.198 1.00 80.94 124 LEU A C 1
ATOM 932 O O . LEU A 1 124 ? -15.415 3.279 22.985 1.00 80.94 124 LEU A O 1
ATOM 936 N N . ALA A 1 125 ? -13.407 2.414 22.473 1.00 75.00 125 ALA A N 1
ATOM 937 C CA . ALA A 1 125 ? -13.218 1.705 23.735 1.00 75.00 125 ALA A CA 1
ATOM 938 C C . ALA A 1 125 ? -13.078 2.665 24.930 1.00 75.00 125 ALA A C 1
ATOM 940 O O . ALA A 1 125 ? -13.619 2.388 25.996 1.00 75.00 125 ALA A O 1
ATOM 941 N N . GLN A 1 126 ? -12.409 3.809 24.745 1.00 71.69 126 GLN A N 1
ATOM 942 C CA . GLN A 1 126 ? -12.162 4.783 25.814 1.00 71.69 126 GLN A CA 1
ATOM 943 C C . GLN A 1 126 ? -13.413 5.588 26.211 1.00 71.69 126 GLN A C 1
ATOM 945 O O . GLN A 1 126 ? -13.513 6.043 27.350 1.00 71.69 126 GLN A O 1
ATOM 950 N N . ILE A 1 127 ? -14.381 5.761 25.301 1.00 65.69 127 ILE A N 1
ATOM 951 C CA . ILE A 1 127 ? -15.613 6.535 25.555 1.00 65.69 127 ILE A CA 1
ATOM 952 C C . ILE A 1 127 ? -16.437 5.946 26.719 1.00 65.69 127 ILE A C 1
ATOM 954 O O . ILE A 1 127 ? -17.130 6.694 27.411 1.00 65.69 127 ILE A O 1
ATOM 958 N N . GLY A 1 128 ? -16.311 4.641 26.994 1.00 59.44 128 GLY A N 1
ATOM 959 C CA . GLY A 1 128 ? -16.975 3.976 28.123 1.00 59.44 128 GLY A CA 1
ATOM 960 C C . GLY A 1 128 ? -16.456 4.372 29.515 1.00 59.44 128 GLY A C 1
ATOM 961 O O . GLY A 1 128 ? -17.180 4.200 30.495 1.00 59.44 128 GLY A O 1
ATOM 962 N N . ASP A 1 129 ? -15.248 4.941 29.612 1.00 58.44 129 ASP A N 1
ATOM 963 C CA . ASP A 1 129 ? -14.619 5.312 30.891 1.00 58.44 129 ASP A CA 1
ATOM 964 C C . ASP A 1 129 ? -14.850 6.784 31.285 1.00 58.44 129 ASP A C 1
ATOM 966 O O . ASP A 1 129 ? -14.694 7.158 32.446 1.00 58.44 129 ASP A O 1
ATOM 970 N N . SER A 1 130 ? -15.247 7.649 30.345 1.00 54.59 130 SER A N 1
ATOM 971 C CA . SER A 1 130 ? -15.276 9.109 30.548 1.00 54.59 130 SER A CA 1
ATOM 972 C C . SER A 1 130 ? -16.519 9.685 31.255 1.00 54.59 130 SER A C 1
ATOM 974 O O . SER A 1 130 ? -16.667 10.904 31.312 1.00 54.59 130 SER A O 1
ATOM 976 N N . THR A 1 131 ? -17.408 8.873 31.837 1.00 50.12 131 THR A N 1
ATOM 977 C CA . THR A 1 131 ? -18.639 9.390 32.480 1.00 50.12 131 THR A CA 1
ATOM 978 C C . THR A 1 131 ? -18.417 10.035 33.864 1.00 50.12 131 THR A C 1
ATOM 980 O O . THR A 1 131 ? -19.314 10.716 34.347 1.00 50.12 131 THR A O 1
ATOM 983 N N . GLU A 1 132 ? -17.234 9.926 34.489 1.00 44.62 132 GLU A N 1
ATOM 984 C CA . GLU A 1 132 ? -16.989 10.488 35.841 1.00 44.62 132 GLU A CA 1
ATOM 985 C C . GLU A 1 132 ? -15.907 11.579 35.950 1.00 44.62 132 GLU A C 1
ATOM 987 O O . GLU A 1 132 ? -15.587 12.022 37.050 1.00 44.62 132 GLU A O 1
ATOM 992 N N . SER A 1 133 ? -15.375 12.109 34.846 1.00 41.44 133 SER A N 1
ATOM 993 C CA . SER A 1 133 ? -14.529 13.314 34.915 1.00 41.44 133 SER A CA 1
ATOM 994 C C . SER A 1 133 ? -15.277 14.523 34.382 1.00 41.44 133 SER A C 1
ATOM 996 O O . SER A 1 133 ? -15.210 14.826 33.198 1.00 41.44 133 SER A O 1
ATOM 998 N N . ASN A 1 134 ? -16.008 15.181 35.289 1.00 39.38 134 ASN A N 1
ATOM 999 C CA . ASN A 1 134 ? -16.414 16.588 35.236 1.00 39.38 134 ASN A CA 1
ATOM 1000 C C . ASN A 1 134 ? -16.393 17.219 33.834 1.00 39.38 134 ASN A C 1
ATOM 1002 O O . ASN A 1 134 ? -15.518 18.018 33.501 1.00 39.38 134 ASN A O 1
ATOM 1006 N N . LEU A 1 135 ? -17.437 16.946 33.052 1.00 42.72 135 LEU A N 1
ATOM 1007 C CA . LEU A 1 135 ? -17.845 17.804 31.943 1.00 42.72 135 LEU A CA 1
ATOM 1008 C C . LEU A 1 135 ? -18.547 19.057 32.513 1.00 42.72 135 LEU A C 1
ATOM 1010 O O . LEU A 1 135 ? -19.707 19.342 32.240 1.00 42.72 135 LEU A O 1
ATOM 1014 N N . GLY A 1 136 ? -17.839 19.788 33.376 1.00 37.78 136 GLY A N 1
ATOM 1015 C CA . GLY A 1 136 ? -18.228 21.092 33.896 1.00 37.78 136 GLY A CA 1
ATOM 1016 C C . GLY A 1 136 ? -17.715 22.187 32.972 1.00 37.78 136 GLY A C 1
ATOM 1017 O O . GLY A 1 136 ? -16.798 22.918 33.327 1.00 37.78 136 GLY A O 1
ATOM 1018 N N . ALA A 1 137 ? -18.287 22.294 31.774 1.00 38.59 137 ALA A N 1
ATOM 1019 C CA . ALA A 1 137 ? -18.143 23.487 30.951 1.00 38.59 137 ALA A CA 1
ATOM 1020 C C . ALA A 1 137 ? -19.125 24.548 31.471 1.00 38.59 137 ALA A C 1
ATOM 1022 O O . ALA A 1 137 ? -20.248 24.665 30.984 1.00 38.59 137 ALA A O 1
ATOM 1023 N N . ALA A 1 138 ? -18.709 25.305 32.487 1.00 40.16 138 ALA A N 1
ATOM 1024 C CA . ALA A 1 138 ? -19.396 26.517 32.908 1.00 40.16 138 ALA A CA 1
ATOM 1025 C C . ALA A 1 138 ? -18.472 27.728 32.710 1.00 40.16 138 ALA A C 1
ATOM 1027 O O . ALA A 1 138 ? -17.416 27.818 33.324 1.00 40.16 138 ALA A O 1
ATOM 1028 N N . ALA A 1 139 ? -18.962 28.656 31.883 1.00 39.03 139 ALA A N 1
ATOM 1029 C CA . ALA A 1 139 ? -18.498 30.020 31.627 1.00 39.03 139 ALA A CA 1
ATOM 1030 C C . ALA A 1 139 ? -17.359 30.231 30.605 1.00 39.03 139 ALA A C 1
ATOM 1032 O O . ALA A 1 139 ? -16.199 29.918 30.829 1.00 39.03 139 ALA A O 1
ATOM 1033 N N . GLY A 1 140 ? -17.716 30.911 29.509 1.00 41.06 140 GLY A N 1
ATOM 1034 C CA . GLY A 1 140 ? -16.886 31.988 28.965 1.00 41.06 140 GLY A CA 1
ATOM 1035 C C . GLY A 1 140 ? -15.561 31.594 28.317 1.00 41.06 140 GLY A C 1
ATOM 1036 O O . GLY A 1 140 ? -14.509 31.983 28.803 1.00 41.06 140 GLY A O 1
ATOM 1037 N N . GLY A 1 141 ? -15.636 30.946 27.149 1.00 47.72 141 GLY A N 1
ATOM 1038 C CA . GLY A 1 141 ? -14.594 31.062 26.121 1.00 47.72 141 GLY A CA 1
ATOM 1039 C C . GLY A 1 141 ? -13.497 29.994 26.126 1.00 47.72 141 GLY A C 1
ATOM 1040 O O . GLY A 1 141 ? -12.324 30.331 26.159 1.00 47.72 141 GLY A O 1
ATOM 1041 N N . TYR A 1 142 ? -13.880 28.721 26.007 1.00 39.62 142 TYR A N 1
ATOM 1042 C CA . TYR A 1 142 ? -13.032 27.613 25.535 1.00 39.62 142 TYR A CA 1
ATOM 1043 C C . TYR A 1 142 ? -11.735 27.343 26.313 1.00 39.62 142 TYR A C 1
ATOM 1045 O O . TYR A 1 142 ? -10.633 27.584 25.825 1.00 39.62 142 TYR A O 1
ATOM 1053 N N . GLN A 1 143 ? -11.856 26.677 27.462 1.00 42.00 143 GLN A N 1
ATOM 1054 C CA . GLN A 1 143 ? -10.748 25.906 28.024 1.00 42.00 143 GLN A CA 1
ATOM 1055 C C . GLN A 1 143 ? -10.914 24.435 27.625 1.00 42.00 143 GLN A C 1
ATOM 1057 O O . GLN A 1 143 ? -11.477 23.613 28.341 1.00 42.00 143 GLN A O 1
ATOM 1062 N N . LEU A 1 144 ? -10.483 24.141 26.397 1.00 45.06 144 LEU A N 1
ATOM 1063 C CA . LEU A 1 144 ? -10.396 22.794 25.841 1.00 45.06 144 LEU A CA 1
ATOM 10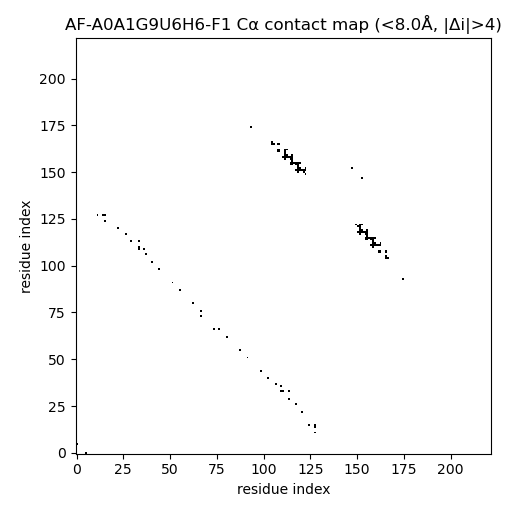64 C C . LEU A 1 144 ? -9.103 22.169 26.372 1.00 45.06 144 LEU A C 1
ATOM 1066 O O . LEU A 1 144 ? -8.038 22.294 25.769 1.00 45.06 144 LEU A O 1
ATOM 1070 N N . THR A 1 145 ? -9.169 21.534 27.539 1.00 43.94 145 THR A N 1
ATOM 1071 C CA . THR A 1 145 ? -8.051 20.747 28.065 1.00 43.94 145 THR A CA 1
ATOM 1072 C C . THR A 1 145 ? -7.964 19.458 27.249 1.00 43.94 145 THR A C 1
ATOM 1074 O O . THR A 1 145 ? -8.468 18.409 27.641 1.00 43.94 145 THR A O 1
ATOM 1077 N N . LEU A 1 146 ? -7.363 19.544 26.058 1.00 47.28 146 LEU A N 1
ATOM 1078 C CA . LEU A 1 146 ? -6.922 18.391 25.279 1.00 47.28 146 LEU A CA 1
ATOM 1079 C C . LEU A 1 146 ? -5.789 17.719 26.062 1.00 47.28 146 LEU A C 1
ATOM 1081 O O . LEU A 1 146 ? -4.612 17.918 25.779 1.00 47.28 146 LEU A O 1
ATOM 1085 N N . ALA A 1 147 ? -6.133 16.933 27.079 1.00 48.25 147 ALA A N 1
ATOM 1086 C CA . ALA A 1 147 ? -5.228 15.927 27.606 1.00 48.25 147 ALA A CA 1
ATOM 1087 C C . ALA A 1 147 ? -5.070 14.866 26.505 1.00 48.25 147 ALA A C 1
ATOM 1089 O O . ALA A 1 147 ? -5.802 13.881 26.441 1.00 48.25 147 ALA A O 1
ATOM 1090 N N . THR A 1 148 ? -4.144 15.115 25.579 1.00 51.78 148 THR A N 1
ATOM 1091 C CA . THR A 1 148 ? -3.799 14.319 24.388 1.00 51.78 148 THR A CA 1
ATOM 1092 C C . THR A 1 148 ? -3.206 12.941 24.708 1.00 51.78 148 THR A C 1
ATOM 1094 O O . THR A 1 148 ? -2.503 12.360 23.888 1.00 51.78 148 THR A O 1
ATOM 1097 N N . SER A 1 149 ? -3.481 12.379 25.883 1.00 57.38 149 SER A N 1
ATOM 1098 C CA . SER A 1 149 ? -2.923 11.102 26.332 1.00 57.38 149 SER A CA 1
ATOM 1099 C C . SER A 1 149 ? -3.711 9.886 25.843 1.00 57.38 149 SER A C 1
ATOM 1101 O O . SER A 1 149 ? -3.520 8.807 26.388 1.00 57.38 149 SER A O 1
ATOM 1103 N N . SER A 1 150 ? -4.600 10.022 24.848 1.00 71.00 150 SER A N 1
ATOM 1104 C CA . SER A 1 150 ? -5.288 8.873 24.242 1.00 71.00 150 SER A CA 1
ATOM 1105 C C . SER A 1 150 ? -4.439 8.290 23.102 1.00 71.00 150 SER A C 1
ATOM 1107 O O . SER A 1 150 ? -4.338 8.918 22.041 1.00 71.00 150 SER A O 1
ATOM 1109 N N . PRO A 1 151 ? -3.858 7.081 23.257 1.00 78.62 151 PRO A N 1
ATOM 1110 C CA . PRO A 1 151 ? -3.071 6.434 22.201 1.00 78.62 151 PRO A CA 1
ATOM 1111 C C . PRO A 1 151 ? -3.874 6.200 20.908 1.00 78.62 151 PRO A C 1
ATOM 1113 O O . PRO A 1 151 ? -3.303 6.154 19.816 1.00 78.62 151 PRO A O 1
ATOM 1116 N N . GLY A 1 152 ? -5.206 6.099 21.009 1.00 85.31 152 GLY A N 1
ATOM 1117 C CA . GLY A 1 152 ? -6.111 5.952 19.864 1.00 85.31 152 GLY A CA 1
ATOM 1118 C C . GLY A 1 152 ? -6.125 7.173 18.944 1.00 85.31 152 GLY A C 1
ATOM 1119 O O . GLY A 1 152 ? -6.087 7.036 17.724 1.00 85.31 152 GLY A O 1
ATOM 1120 N N . LEU A 1 153 ? -6.099 8.380 19.515 1.00 85.69 153 LEU A N 1
ATOM 1121 C CA . LEU A 1 153 ? -6.092 9.615 18.727 1.00 85.69 153 LEU A CA 1
ATOM 1122 C C . LEU A 1 153 ? -4.761 9.801 17.983 1.00 85.69 153 LEU A C 1
ATOM 1124 O O . LEU A 1 153 ? -4.740 10.199 16.818 1.00 85.69 153 LEU A O 1
ATOM 1128 N N . PHE A 1 154 ? -3.644 9.456 18.630 1.00 87.38 154 PHE A N 1
ATOM 1129 C CA . PHE A 1 154 ? -2.319 9.498 18.006 1.00 87.38 154 PHE A CA 1
ATOM 1130 C C . PHE A 1 154 ? -2.202 8.498 16.846 1.00 87.38 154 PHE A C 1
ATOM 1132 O O . PHE A 1 154 ? -1.770 8.850 15.751 1.00 87.38 154 PHE A O 1
ATOM 1139 N N . THR A 1 155 ? -2.644 7.256 17.050 1.00 89.62 155 THR A N 1
ATOM 1140 C CA . THR A 1 155 ? -2.617 6.227 15.996 1.00 89.62 155 THR A CA 1
ATOM 1141 C C . THR A 1 155 ? -3.552 6.564 14.834 1.00 89.62 155 THR A C 1
ATOM 1143 O O . THR A 1 155 ? -3.171 6.394 13.675 1.00 89.62 155 THR A O 1
ATOM 1146 N N . MET A 1 156 ? -4.735 7.122 15.120 1.00 91.69 156 MET A N 1
ATOM 1147 C CA . MET A 1 156 ? -5.684 7.556 14.094 1.00 91.69 156 MET A CA 1
ATOM 1148 C C . MET A 1 156 ? -5.139 8.702 13.236 1.00 91.69 156 MET A C 1
ATOM 1150 O O . MET A 1 156 ? -5.232 8.649 12.006 1.00 91.69 156 MET A O 1
ATOM 1154 N N . THR A 1 157 ? -4.556 9.720 13.875 1.00 90.44 157 THR A N 1
ATOM 1155 C CA . THR A 1 157 ? -3.973 10.875 13.177 1.00 90.44 157 THR A CA 1
ATOM 1156 C C . THR A 1 157 ? -2.763 10.468 12.344 1.00 90.44 157 THR A C 1
ATOM 1158 O O . THR A 1 157 ? -2.680 10.860 11.181 1.00 90.44 157 THR A O 1
ATOM 1161 N N . LEU A 1 158 ? -1.884 9.610 12.872 1.00 92.25 158 LEU A N 1
ATOM 1162 C CA . LEU A 1 158 ? -0.748 9.077 12.122 1.00 92.25 158 LEU A CA 1
ATOM 1163 C C . LEU A 1 158 ? -1.197 8.258 10.902 1.00 92.25 158 LEU A C 1
ATOM 1165 O O . LEU A 1 158 ? -0.679 8.465 9.807 1.00 92.25 158 LEU A O 1
ATOM 1169 N N . GLY A 1 159 ? -2.195 7.381 11.058 1.00 92.75 159 GLY A N 1
ATOM 1170 C CA . GLY A 1 159 ? -2.765 6.622 9.940 1.00 92.75 159 GLY A CA 1
ATOM 1171 C C . GLY A 1 159 ? -3.344 7.530 8.851 1.00 92.75 159 GLY A C 1
ATOM 1172 O O . GLY A 1 159 ? -3.038 7.357 7.671 1.00 92.75 159 GLY A O 1
ATOM 1173 N N . SER A 1 160 ? -4.086 8.570 9.245 1.00 93.25 160 SER A N 1
ATOM 1174 C CA . SER A 1 160 ? -4.653 9.546 8.307 1.00 93.25 160 SER A CA 1
ATOM 1175 C C . SER A 1 160 ? -3.569 10.337 7.576 1.00 93.25 160 SER A C 1
ATOM 1177 O O . SER A 1 160 ? -3.705 10.623 6.386 1.00 93.25 160 SER A O 1
ATOM 1179 N N . LEU A 1 161 ? -2.489 10.687 8.277 1.00 95.06 161 LEU A N 1
ATOM 1180 C CA . LEU A 1 161 ? -1.353 11.398 7.706 1.00 95.06 161 LEU A CA 1
ATOM 1181 C C . LEU A 1 161 ? -0.636 10.526 6.666 1.00 95.06 161 LEU A C 1
ATOM 1183 O O . LEU A 1 161 ? -0.368 10.997 5.564 1.00 95.06 161 LEU A O 1
ATOM 1187 N N . ILE A 1 162 ? -0.410 9.242 6.966 1.00 93.56 162 ILE A N 1
ATOM 1188 C CA . ILE A 1 162 ? 0.173 8.269 6.027 1.00 93.56 162 ILE A CA 1
ATOM 1189 C C . ILE A 1 162 ? -0.697 8.126 4.772 1.00 93.56 162 ILE A C 1
ATOM 1191 O O . ILE A 1 162 ? -0.168 8.173 3.660 1.00 93.56 162 ILE A O 1
ATOM 1195 N N . ILE A 1 163 ? -2.022 8.004 4.924 1.00 93.12 163 ILE A N 1
ATOM 1196 C CA . ILE A 1 163 ? -2.952 7.963 3.782 1.00 93.12 163 ILE A CA 1
ATOM 1197 C C . ILE A 1 163 ? -2.800 9.233 2.938 1.00 93.12 163 ILE A C 1
ATOM 1199 O O . ILE A 1 163 ? -2.629 9.135 1.723 1.00 93.12 163 ILE A O 1
ATOM 1203 N N . GLY A 1 164 ? -2.794 10.410 3.571 1.00 92.38 164 GLY A N 1
ATOM 1204 C CA . GLY A 1 164 ? -2.584 11.687 2.889 1.00 92.38 164 GLY A CA 1
ATOM 1205 C C . GLY A 1 164 ? -1.284 11.701 2.084 1.00 92.38 164 GLY A C 1
ATOM 1206 O O . GLY A 1 164 ? -1.310 11.904 0.871 1.00 92.38 164 GLY A O 1
ATOM 1207 N N . PHE A 1 165 ? -0.153 11.387 2.719 1.00 92.00 165 PHE A N 1
ATOM 1208 C CA . PHE A 1 165 ? 1.146 11.323 2.041 1.00 92.00 165 PHE A CA 1
ATOM 1209 C C . PHE A 1 165 ? 1.167 10.313 0.887 1.00 92.00 165 PHE A C 1
ATOM 1211 O O . PHE A 1 165 ? 1.712 10.616 -0.174 1.00 92.00 165 PHE A O 1
ATOM 1218 N N . SER A 1 166 ? 0.521 9.153 1.040 1.00 88.31 166 SER A N 1
ATOM 1219 C CA . SER A 1 166 ? 0.430 8.147 -0.029 1.00 88.31 166 SER A CA 1
ATOM 1220 C C . SER A 1 166 ? -0.340 8.646 -1.262 1.00 88.31 166 SER A C 1
ATOM 1222 O O . SER A 1 166 ? -0.098 8.195 -2.381 1.00 88.31 166 SER A O 1
ATOM 1224 N N . LEU A 1 167 ? -1.265 9.594 -1.091 1.00 85.88 167 LEU A N 1
ATOM 1225 C CA . LEU A 1 167 ? -2.044 10.159 -2.191 1.00 85.88 167 LEU A CA 1
ATOM 1226 C C . LEU A 1 167 ? -1.348 11.348 -2.860 1.00 85.88 167 LEU A C 1
ATOM 1228 O O . LEU A 1 167 ? -1.483 11.507 -4.074 1.00 85.88 167 LEU A O 1
ATOM 1232 N N . LEU A 1 168 ? -0.613 12.153 -2.088 1.00 89.94 168 LEU A N 1
ATOM 1233 C CA . LEU A 1 168 ? 0.008 13.392 -2.566 1.00 89.94 168 LEU A CA 1
ATOM 1234 C C . LEU A 1 168 ? 1.246 13.162 -3.445 1.00 89.94 168 LEU A C 1
ATOM 1236 O O . LEU A 1 168 ? 1.551 13.999 -4.292 1.00 89.94 168 LEU A O 1
ATOM 1240 N N . ILE A 1 169 ? 1.962 12.049 -3.277 1.00 80.12 169 ILE A N 1
ATOM 1241 C CA . ILE A 1 169 ? 3.187 11.784 -4.042 1.00 80.12 169 ILE A CA 1
ATOM 1242 C C . ILE A 1 169 ? 2.818 11.253 -5.437 1.00 80.12 169 ILE A C 1
ATOM 1244 O O . ILE A 1 169 ? 2.739 10.050 -5.679 1.00 80.12 169 ILE A O 1
ATOM 1248 N N . HIS A 1 170 ? 2.596 12.180 -6.371 1.00 72.19 170 HIS A N 1
ATOM 1249 C CA . HIS A 1 170 ? 2.549 11.920 -7.809 1.00 72.19 170 HIS A CA 1
ATOM 1250 C C . HIS A 1 170 ? 3.832 12.444 -8.453 1.00 72.19 170 HIS A C 1
ATOM 1252 O O . HIS A 1 170 ? 3.958 13.633 -8.725 1.00 72.19 170 HIS A O 1
ATOM 1258 N N . THR A 1 171 ? 4.793 11.564 -8.722 1.00 65.56 171 THR A N 1
ATOM 1259 C CA . THR A 1 171 ? 5.930 11.919 -9.583 1.00 65.56 171 THR A CA 1
ATOM 1260 C C . THR A 1 171 ? 5.585 11.490 -11.013 1.00 65.56 171 THR A C 1
ATOM 1262 O O . THR A 1 171 ? 5.298 10.313 -11.228 1.00 65.56 171 THR A O 1
ATOM 1265 N N . PRO A 1 172 ? 5.537 12.365 -12.019 1.00 69.62 172 PRO A N 1
ATOM 1266 C CA . PRO A 1 172 ? 5.452 11.896 -13.400 1.00 69.62 172 PRO A CA 1
ATOM 1267 C C . PRO A 1 172 ? 6.740 11.122 -13.731 1.00 69.62 172 PRO A C 1
ATOM 1269 O O . PRO A 1 172 ? 7.833 11.586 -13.414 1.00 69.62 172 PRO A O 1
ATOM 1272 N N . ILE A 1 173 ? 6.623 9.911 -14.286 1.00 60.03 173 ILE A N 1
ATOM 1273 C CA . ILE A 1 173 ? 7.777 9.199 -14.854 1.00 60.03 173 ILE A CA 1
ATOM 1274 C C . ILE A 1 173 ? 7.741 9.469 -16.350 1.00 60.03 173 ILE A C 1
ATOM 1276 O O . ILE A 1 173 ? 6.960 8.856 -17.074 1.00 60.03 173 ILE A O 1
ATOM 1280 N N . GLU A 1 174 ? 8.556 10.417 -16.793 1.00 69.12 174 GLU A N 1
ATOM 1281 C CA . GLU A 1 174 ? 8.796 10.645 -18.213 1.00 69.12 174 GLU A CA 1
ATOM 1282 C C . GLU A 1 174 ? 9.946 9.737 -18.654 1.00 69.12 174 GLU A C 1
ATOM 1284 O O . GLU A 1 174 ?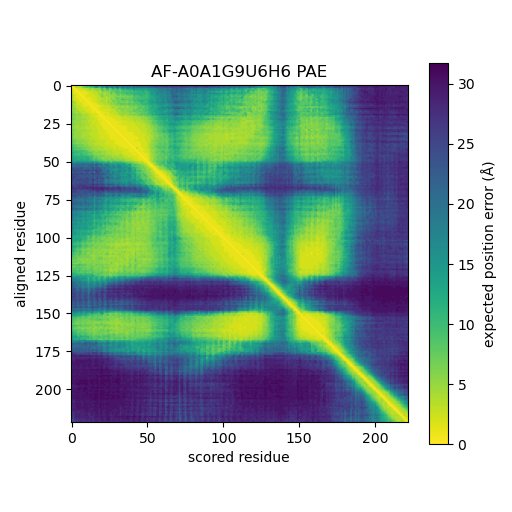 11.074 9.852 -18.171 1.00 69.12 174 GLU A O 1
ATOM 1289 N N . VAL A 1 175 ? 9.653 8.793 -19.549 1.00 61.84 175 VAL A N 1
ATOM 1290 C CA . VAL A 1 175 ? 10.684 8.027 -20.254 1.00 61.84 175 VAL A CA 1
ATOM 1291 C C . VAL A 1 175 ? 11.053 8.847 -21.481 1.00 61.84 175 VAL A C 1
ATOM 1293 O O . VAL A 1 175 ? 10.304 8.887 -22.453 1.00 61.84 175 VAL A O 1
ATOM 1296 N N . ASN A 1 176 ? 12.169 9.570 -21.407 1.00 65.31 176 ASN A N 1
ATOM 1297 C CA . ASN A 1 176 ? 12.700 10.272 -22.566 1.00 65.31 176 ASN A CA 1
ATOM 1298 C C . ASN A 1 176 ? 13.551 9.292 -23.382 1.00 65.31 176 ASN A C 1
ATOM 1300 O O . ASN A 1 176 ? 14.711 9.036 -23.045 1.00 65.31 176 ASN A O 1
ATOM 1304 N N . ASP A 1 177 ? 12.963 8.735 -24.439 1.00 59.16 177 ASP A N 1
ATOM 1305 C CA . ASP A 1 177 ? 13.680 7.962 -25.449 1.00 59.16 177 ASP A CA 1
ATOM 1306 C C . ASP A 1 177 ? 14.491 8.924 -26.328 1.00 59.16 177 ASP A C 1
ATOM 1308 O O . ASP A 1 177 ? 14.158 9.203 -27.478 1.00 59.16 177 ASP A O 1
ATOM 1312 N N . ALA A 1 178 ? 15.573 9.477 -25.773 1.00 58.66 178 ALA A N 1
ATOM 1313 C CA . ALA A 1 178 ? 16.562 10.180 -26.573 1.00 58.66 178 ALA A CA 1
ATOM 1314 C C . ALA A 1 178 ? 17.218 9.148 -27.501 1.00 58.66 178 ALA A C 1
ATOM 1316 O O . ALA A 1 178 ? 18.011 8.309 -27.059 1.00 58.66 178 ALA A O 1
ATOM 1317 N N . GLY A 1 179 ? 16.816 9.172 -28.775 1.00 54.41 179 GLY A N 1
ATOM 1318 C CA . GLY A 1 179 ? 17.324 8.285 -29.812 1.00 54.41 179 GLY A CA 1
ATOM 1319 C C . GLY A 1 179 ? 18.848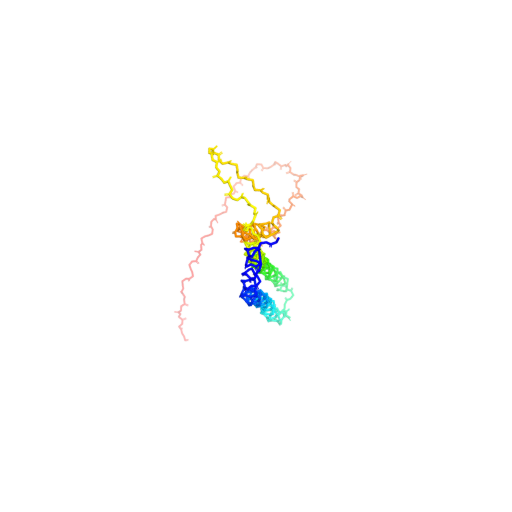 8.295 -29.821 1.00 54.41 179 GLY A C 1
ATOM 1320 O O . GLY A 1 179 ? 19.478 9.345 -29.934 1.00 54.41 179 GLY A O 1
ATOM 1321 N N . ILE A 1 180 ? 19.452 7.115 -29.683 1.00 54.59 180 ILE A N 1
ATOM 1322 C CA . ILE A 1 180 ? 20.898 6.911 -29.811 1.00 54.59 180 ILE A CA 1
ATOM 1323 C C . ILE A 1 180 ? 21.241 6.937 -31.310 1.00 54.59 180 ILE A C 1
ATOM 1325 O O . ILE A 1 180 ? 21.728 5.967 -31.874 1.00 54.59 180 ILE A O 1
ATOM 1329 N N . GLU A 1 181 ? 20.940 8.039 -31.987 1.00 51.69 181 GLU A N 1
ATOM 1330 C CA . GLU A 1 181 ? 21.254 8.262 -33.399 1.00 51.69 181 GLU A CA 1
ATOM 1331 C C . GLU A 1 181 ? 22.223 9.444 -33.521 1.00 51.69 181 GLU A C 1
ATOM 1333 O O . GLU A 1 181 ? 21.905 10.449 -34.141 1.00 51.69 181 GLU A O 1
ATOM 1338 N N . ALA A 1 182 ? 23.403 9.389 -32.887 1.00 48.00 182 ALA A N 1
ATOM 1339 C CA . ALA A 1 182 ? 24.432 10.410 -33.160 1.00 48.00 182 ALA A CA 1
ATOM 1340 C C . ALA A 1 182 ? 25.881 10.061 -32.786 1.00 48.00 182 ALA A C 1
ATOM 1342 O O . ALA A 1 182 ? 26.780 10.766 -33.225 1.00 48.00 182 ALA A O 1
ATOM 1343 N N . SER A 1 183 ? 26.165 9.015 -32.002 1.00 49.66 183 SER A N 1
ATOM 1344 C CA . SER A 1 183 ? 27.544 8.798 -31.516 1.00 49.66 183 SER A CA 1
ATOM 1345 C C . SER A 1 183 ? 28.452 7.979 -32.449 1.00 49.66 183 SER A C 1
ATOM 1347 O O . SER A 1 183 ? 29.617 7.783 -32.112 1.00 49.66 183 SER A O 1
ATOM 1349 N N . SER A 1 184 ? 27.967 7.485 -33.597 1.00 49.56 184 SER A N 1
ATOM 1350 C CA . SER A 1 184 ? 28.789 6.717 -34.554 1.00 49.56 184 SER A CA 1
ATOM 1351 C C . SER A 1 184 ? 29.211 7.489 -35.804 1.00 49.56 184 SER A C 1
ATOM 1353 O O . SER A 1 184 ? 29.997 6.964 -36.593 1.00 49.56 184 SER A O 1
ATOM 1355 N N . ARG A 1 185 ? 28.775 8.743 -35.993 1.00 48.75 185 ARG A N 1
ATOM 1356 C CA . ARG A 1 185 ? 29.419 9.612 -36.984 1.00 48.75 185 ARG A CA 1
ATOM 1357 C C . ARG A 1 185 ? 30.649 10.206 -36.311 1.00 48.75 185 ARG A C 1
ATOM 1359 O O . ARG A 1 185 ? 30.616 11.332 -35.835 1.00 48.75 185 ARG A O 1
ATOM 1366 N N . GLY A 1 186 ? 31.696 9.384 -36.211 1.00 49.16 186 GLY A N 1
ATOM 1367 C CA . GLY A 1 186 ? 33.029 9.862 -35.888 1.00 49.16 186 GLY A CA 1
ATOM 1368 C C . GLY A 1 186 ? 33.323 11.032 -36.811 1.00 49.16 186 GLY A C 1
ATOM 1369 O O . GLY A 1 186 ? 33.403 10.859 -38.028 1.00 49.16 186 GLY A O 1
ATOM 1370 N N . GLU A 1 187 ? 33.400 12.231 -36.245 1.00 48.94 187 GLU A N 1
ATOM 1371 C CA . GLU A 1 187 ? 34.097 13.307 -36.919 1.00 48.94 187 GLU A CA 1
ATOM 1372 C C . GLU A 1 187 ? 35.511 12.776 -37.172 1.00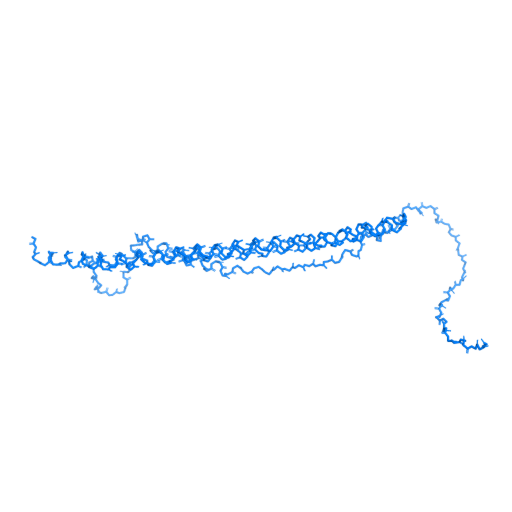 48.94 187 GLU A C 1
ATOM 1374 O O . GLU A 1 187 ? 36.159 12.325 -36.220 1.00 48.94 187 GLU A O 1
ATOM 1379 N N . PRO A 1 188 ? 35.997 12.741 -38.425 1.00 47.72 188 PRO A N 1
ATOM 1380 C CA . PRO A 1 188 ? 37.420 12.595 -38.632 1.00 47.72 188 PRO A CA 1
ATOM 1381 C C . PRO A 1 188 ? 38.053 13.784 -37.915 1.00 47.72 188 PRO A C 1
ATOM 1383 O O . PRO A 1 188 ? 37.900 14.926 -38.336 1.00 47.72 188 PRO A O 1
ATOM 1386 N N . THR A 1 189 ? 38.703 13.519 -36.786 1.00 47.38 189 THR A N 1
ATOM 1387 C CA . THR A 1 189 ? 39.612 14.459 -36.148 1.00 47.38 189 THR A CA 1
ATOM 1388 C C . THR A 1 189 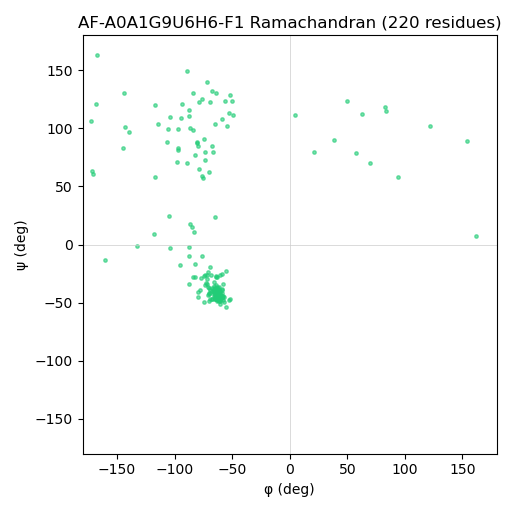? 40.635 14.846 -37.201 1.00 47.38 189 THR A C 1
ATOM 1390 O O . THR A 1 189 ? 41.527 14.065 -37.534 1.00 47.38 189 THR A O 1
ATOM 1393 N N . THR A 1 190 ? 40.456 16.032 -37.772 1.00 47.69 19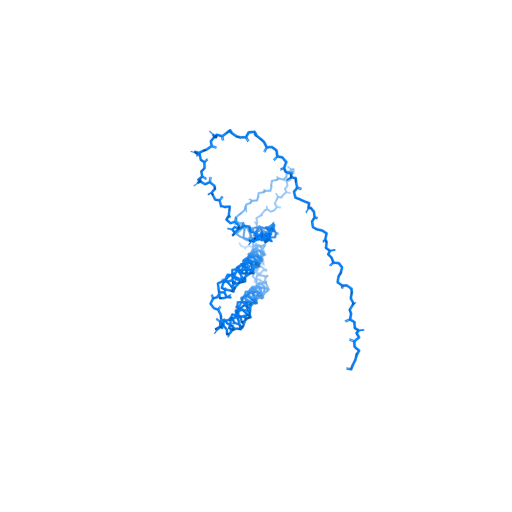0 THR A N 1
ATOM 1394 C CA . THR A 1 190 ? 41.371 16.678 -38.707 1.00 47.69 190 THR A CA 1
ATOM 1395 C C . THR A 1 190 ? 42.629 17.115 -37.949 1.00 47.69 190 THR A C 1
ATOM 1397 O O . THR A 1 190 ? 42.929 18.295 -37.845 1.00 47.69 190 THR A O 1
ATOM 1400 N N . GLU A 1 191 ? 43.371 16.161 -37.386 1.00 52.59 191 GLU A N 1
ATOM 1401 C CA . GLU A 1 191 ? 44.750 16.343 -36.930 1.00 52.59 191 GLU A CA 1
ATOM 1402 C C . GLU A 1 191 ? 45.702 15.811 -38.010 1.00 52.59 191 GLU A C 1
ATOM 1404 O O . GLU A 1 191 ? 46.319 14.755 -37.895 1.00 52.59 191 GLU A O 1
ATOM 1409 N N . SER A 1 192 ? 45.787 16.539 -39.123 1.00 51.19 192 SER A N 1
ATOM 1410 C CA . SER A 1 192 ? 46.953 16.533 -40.016 1.00 51.19 192 SER A CA 1
ATOM 1411 C C . SER A 1 192 ? 46.778 17.617 -41.069 1.00 51.19 192 SER A C 1
ATOM 1413 O O . SER A 1 192 ? 45.970 17.470 -41.983 1.00 51.19 192 SER A O 1
ATOM 1415 N N . GLY A 1 193 ? 47.521 18.719 -40.939 1.00 42.16 193 GLY A N 1
ATOM 1416 C CA . GLY A 1 193 ? 47.519 19.758 -41.967 1.00 42.16 193 GLY A CA 1
ATOM 1417 C C . GLY A 1 193 ? 48.032 21.145 -41.588 1.00 42.16 193 GLY A C 1
ATOM 1418 O O . GLY A 1 193 ? 47.946 22.038 -42.423 1.00 42.16 193 GLY A O 1
ATOM 1419 N N . GLU A 1 194 ? 48.598 21.365 -40.399 1.00 48.75 194 GLU A N 1
ATOM 1420 C CA . GLU A 1 194 ? 49.380 22.579 -40.117 1.00 48.75 194 GLU A CA 1
ATOM 1421 C C . GLU A 1 194 ? 50.792 22.453 -40.719 1.00 48.75 194 GLU A C 1
ATOM 1423 O O . GLU A 1 194 ? 51.781 22.339 -40.009 1.00 48.75 194 GLU A O 1
ATOM 1428 N N . ALA A 1 195 ? 50.873 22.384 -42.053 1.00 47.38 195 ALA A N 1
ATOM 1429 C CA . ALA A 1 195 ? 52.099 22.578 -42.835 1.00 47.38 195 ALA A CA 1
ATOM 1430 C C . ALA A 1 195 ? 51.793 22.626 -44.346 1.00 47.38 195 ALA A C 1
ATOM 1432 O O . ALA A 1 195 ? 52.242 21.760 -45.086 1.00 47.38 195 ALA A O 1
ATOM 1433 N N . ALA A 1 196 ? 51.021 23.611 -44.820 1.00 44.94 196 ALA A N 1
ATOM 1434 C CA . ALA A 1 196 ? 51.079 24.075 -46.218 1.00 44.94 196 ALA A CA 1
ATOM 1435 C C . ALA A 1 196 ? 50.251 25.358 -46.423 1.00 44.94 196 ALA A C 1
ATOM 1437 O O . ALA A 1 196 ? 49.331 25.412 -47.236 1.00 44.94 196 ALA A O 1
ATOM 1438 N N . GLN A 1 197 ? 50.601 26.434 -45.715 1.00 46.25 197 GLN A N 1
ATOM 1439 C CA . GLN A 1 197 ? 50.388 27.768 -46.274 1.00 46.25 197 GLN A CA 1
ATOM 1440 C C . GLN A 1 197 ? 51.456 28.001 -47.347 1.00 46.25 197 GLN A C 1
ATOM 1442 O O . GLN A 1 197 ? 52.546 28.485 -47.059 1.00 46.25 197 GLN A O 1
ATOM 1447 N N . GLN A 1 198 ? 51.144 27.657 -48.594 1.00 42.69 198 GLN A N 1
ATOM 1448 C CA . GLN A 1 198 ? 51.812 28.261 -49.741 1.00 42.69 198 GLN A CA 1
ATOM 1449 C C . GLN A 1 198 ? 50.821 28.406 -50.898 1.00 42.69 198 GLN A C 1
ATOM 1451 O O . GLN A 1 198 ? 50.712 27.568 -51.781 1.00 42.69 198 GLN A O 1
ATOM 1456 N N . ASN A 1 199 ? 50.060 29.495 -50.820 1.00 50.72 199 ASN A N 1
ATOM 1457 C CA . ASN A 1 199 ? 49.953 30.474 -51.894 1.00 50.72 199 ASN A CA 1
ATOM 1458 C C . ASN A 1 199 ? 49.927 29.916 -53.332 1.00 50.72 199 ASN A C 1
ATOM 1460 O O . ASN A 1 199 ? 50.971 29.844 -53.977 1.00 50.72 199 ASN A O 1
ATOM 1464 N N . VAL A 1 200 ? 48.733 29.619 -53.850 1.00 47.78 200 VAL A N 1
ATOM 1465 C CA . VAL A 1 200 ? 48.454 29.669 -55.293 1.00 47.78 200 VAL A CA 1
ATOM 1466 C C . VAL A 1 200 ? 47.065 30.278 -55.490 1.00 47.78 200 VAL A C 1
ATOM 1468 O O . VAL A 1 200 ? 46.037 29.613 -55.381 1.00 47.78 200 VAL A O 1
ATOM 1471 N N . GLU A 1 201 ? 47.055 31.583 -55.755 1.00 45.00 201 GLU A N 1
ATOM 1472 C CA . GLU A 1 201 ? 46.010 32.251 -56.528 1.00 45.00 201 GLU A CA 1
ATOM 1473 C C . GLU A 1 201 ? 45.807 31.517 -57.863 1.00 45.00 201 GLU A C 1
ATOM 1475 O O . GLU A 1 201 ? 46.767 31.322 -58.609 1.00 45.00 201 GLU A O 1
ATOM 1480 N N . GLY A 1 202 ? 44.566 31.155 -58.204 1.00 41.47 202 GLY A N 1
ATOM 1481 C CA . GLY A 1 202 ? 44.236 30.782 -59.582 1.00 41.47 202 GLY A CA 1
ATOM 1482 C C . GLY A 1 202 ? 43.056 29.830 -59.771 1.00 41.47 202 GLY A C 1
ATOM 1483 O O . GLY A 1 202 ? 43.257 28.635 -59.918 1.00 41.47 202 GLY A O 1
ATOM 1484 N N . GLY A 1 203 ? 41.852 30.396 -59.905 1.00 39.28 203 GLY A N 1
ATOM 1485 C CA . GLY A 1 203 ? 40.933 30.045 -60.999 1.00 39.28 203 GLY A CA 1
ATOM 1486 C C . GLY A 1 203 ? 40.030 28.799 -60.902 1.00 39.28 203 GLY A C 1
ATOM 1487 O O . GLY A 1 203 ? 40.511 27.680 -60.937 1.00 39.28 203 GLY A O 1
ATOM 1488 N N . VAL A 1 204 ? 38.708 29.067 -60.939 1.00 47.91 204 VAL A N 1
ATOM 1489 C CA . VAL A 1 204 ? 37.617 28.417 -61.732 1.00 47.91 204 VAL A CA 1
ATOM 1490 C C . VAL A 1 204 ? 37.543 26.867 -61.686 1.00 47.91 204 VAL A C 1
ATOM 1492 O O . VAL A 1 204 ? 38.472 26.191 -62.089 1.00 47.91 204 VAL A O 1
ATOM 1495 N N . ALA A 1 205 ? 36.459 26.178 -61.303 1.00 49.22 205 ALA A N 1
ATOM 1496 C CA . ALA A 1 205 ? 35.039 26.354 -61.626 1.00 49.22 205 ALA A CA 1
ATOM 1497 C C . ALA A 1 205 ? 34.142 25.498 -60.686 1.00 49.22 205 ALA A C 1
ATOM 1499 O O . ALA A 1 205 ? 34.633 24.537 -60.090 1.00 49.22 205 ALA A O 1
ATOM 1500 N N . PRO A 1 206 ? 32.826 25.776 -60.599 1.00 56.03 206 PRO A N 1
ATOM 1501 C CA . PRO A 1 206 ? 31.874 25.006 -59.796 1.00 56.03 206 PRO A CA 1
ATOM 1502 C C . PRO A 1 206 ? 31.359 23.760 -60.540 1.00 56.03 206 PRO A C 1
ATOM 1504 O O . PRO A 1 206 ? 30.875 23.866 -61.667 1.00 56.03 206 PRO A O 1
ATOM 1507 N N . PHE A 1 207 ? 31.399 22.588 -59.897 1.00 51.38 207 PHE A N 1
ATOM 1508 C CA . PHE A 1 207 ? 30.712 21.400 -60.410 1.00 51.38 207 PHE A CA 1
ATOM 1509 C C . PHE A 1 207 ? 29.217 21.458 -60.093 1.00 51.38 207 PHE A C 1
ATOM 1511 O O . PHE A 1 207 ? 28.778 21.597 -58.953 1.00 51.38 207 PHE A O 1
ATOM 1518 N N . SER A 1 208 ? 28.465 21.380 -61.180 1.00 51.09 208 SER A N 1
ATOM 1519 C CA . SER A 1 208 ? 27.024 21.439 -61.326 1.00 51.09 208 SER A CA 1
ATOM 1520 C C . SER A 1 208 ? 26.290 20.243 -60.716 1.00 51.09 208 SER A C 1
ATOM 1522 O O . SER A 1 208 ? 26.602 19.091 -61.002 1.00 51.09 208 SER A O 1
ATOM 1524 N N . ASN A 1 209 ? 25.260 20.582 -59.942 1.00 48.50 209 ASN A N 1
ATOM 1525 C CA . ASN A 1 209 ? 23.920 19.993 -59.873 1.00 48.50 209 ASN A CA 1
ATOM 1526 C C . ASN A 1 209 ? 23.680 18.737 -60.746 1.00 48.50 209 ASN A C 1
ATOM 1528 O O . ASN A 1 209 ? 23.603 18.836 -61.971 1.00 48.50 209 ASN A O 1
ATOM 1532 N N . ILE A 1 210 ? 23.499 17.575 -60.111 1.00 53.53 210 ILE A N 1
ATOM 1533 C CA . ILE A 1 210 ? 23.035 16.346 -60.769 1.00 53.53 210 ILE A CA 1
ATOM 1534 C C . ILE A 1 210 ? 21.514 16.272 -60.605 1.00 53.53 210 ILE A C 1
ATOM 1536 O O . ILE A 1 210 ? 20.996 16.063 -59.510 1.00 53.53 210 ILE A O 1
ATOM 1540 N N . THR A 1 211 ? 20.807 16.476 -61.713 1.00 56.41 211 THR A N 1
ATOM 1541 C CA . THR A 1 211 ? 19.365 16.250 -61.863 1.00 56.41 211 THR A CA 1
ATOM 1542 C C . THR A 1 211 ? 19.068 14.740 -61.891 1.00 56.41 211 THR A C 1
ATOM 1544 O O . THR A 1 211 ? 19.812 14.007 -62.545 1.00 56.41 211 THR A O 1
ATOM 1547 N N . PRO A 1 212 ? 17.994 14.247 -61.243 1.00 56.44 212 PRO A N 1
ATOM 1548 C CA . PRO A 1 212 ? 17.586 12.847 -61.350 1.00 56.44 212 PRO A CA 1
ATOM 1549 C C . PRO A 1 212 ? 17.044 12.569 -62.757 1.00 56.44 212 PRO A C 1
ATOM 1551 O O . PRO A 1 212 ? 16.104 13.236 -63.192 1.00 56.44 212 PRO A O 1
ATOM 1554 N N . GLN A 1 213 ? 17.631 11.602 -63.467 1.00 55.31 213 GLN A N 1
ATOM 1555 C CA . GLN A 1 213 ? 17.047 11.098 -64.704 1.00 55.31 213 GLN A CA 1
ATOM 1556 C C . GLN A 1 213 ? 15.861 10.176 -64.408 1.00 55.31 213 GLN A C 1
ATOM 1558 O O . GLN A 1 213 ? 15.956 9.195 -63.674 1.00 55.31 213 GLN A O 1
ATOM 1563 N N . ASP A 1 214 ? 14.760 10.569 -65.030 1.00 51.97 214 ASP A N 1
ATOM 1564 C CA . ASP A 1 214 ? 13.509 9.879 -65.289 1.00 51.97 214 ASP A CA 1
ATOM 1565 C C . ASP A 1 214 ? 13.761 8.522 -65.980 1.00 51.97 214 ASP A C 1
ATOM 1567 O O . ASP A 1 214 ? 14.243 8.474 -67.112 1.00 51.97 214 ASP A O 1
ATOM 1571 N N . VAL A 1 215 ? 13.475 7.413 -65.288 1.00 58.75 215 VAL A N 1
ATOM 1572 C CA . VAL A 1 215 ? 13.459 6.063 -65.877 1.00 58.75 215 VAL A CA 1
ATOM 1573 C C . VAL A 1 215 ? 12.012 5.738 -66.224 1.00 58.75 215 VAL A C 1
ATOM 1575 O O . VAL A 1 215 ? 11.288 5.098 -65.462 1.00 58.75 215 VAL A O 1
ATOM 1578 N N . SER A 1 216 ? 11.602 6.221 -67.391 1.00 56.38 216 SER A N 1
ATOM 1579 C CA . SER A 1 216 ? 10.333 5.895 -68.027 1.00 56.38 216 SER A CA 1
ATOM 1580 C C . SER A 1 216 ? 10.569 4.915 -69.179 1.00 56.38 216 SER A C 1
ATOM 1582 O O . SER A 1 216 ? 11.130 5.288 -70.200 1.00 56.38 216 SER A O 1
ATOM 1584 N N . GLY A 1 217 ? 10.117 3.674 -68.974 1.00 51.81 217 GLY A N 1
ATOM 1585 C CA . GLY A 1 217 ? 9.504 2.788 -69.972 1.00 51.81 217 GLY A CA 1
ATOM 1586 C C . GLY A 1 217 ? 10.318 2.327 -71.184 1.00 51.81 217 GLY A C 1
ATOM 1587 O O . GLY A 1 217 ? 10.469 3.064 -72.146 1.00 51.81 217 GLY A O 1
ATOM 1588 N N . GLU A 1 218 ? 10.625 1.028 -71.228 1.00 59.19 218 GLU A N 1
ATOM 1589 C CA . GLU A 1 218 ? 10.638 0.287 -72.494 1.00 59.19 218 GLU A CA 1
ATOM 1590 C C . GLU A 1 218 ? 10.111 -1.134 -72.246 1.00 59.19 218 GLU A C 1
ATOM 1592 O O . GLU A 1 218 ? 10.783 -1.997 -71.684 1.00 59.19 218 GLU A O 1
ATOM 1597 N N . THR A 1 219 ? 8.842 -1.340 -72.598 1.00 61.59 219 THR A N 1
ATOM 1598 C CA . THR A 1 219 ? 8.225 -2.656 -72.774 1.00 61.59 219 THR A CA 1
ATOM 1599 C C . THR A 1 219 ? 7.856 -2.794 -74.244 1.00 61.59 219 THR A C 1
ATOM 1601 O O . THR A 1 219 ? 6.858 -2.224 -74.675 1.00 61.59 219 THR A O 1
ATOM 1604 N N . ASP A 1 220 ? 8.659 -3.563 -74.967 1.00 63.19 220 ASP A N 1
ATOM 1605 C CA . ASP A 1 220 ? 8.357 -4.244 -76.231 1.00 63.19 220 ASP A CA 1
ATOM 1606 C C . ASP A 1 220 ? 9.129 -5.575 -76.115 1.00 63.19 220 ASP A C 1
ATOM 1608 O O . ASP A 1 220 ? 10.264 -5.586 -75.647 1.00 63.19 220 ASP A O 1
ATOM 1612 N N . GLY A 1 221 ? 8.595 -6.770 -76.344 1.00 64.94 221 GLY A N 1
ATOM 1613 C CA . GLY A 1 221 ? 7.659 -7.197 -77.372 1.00 64.94 221 GLY A CA 1
ATOM 1614 C C . GLY A 1 221 ? 8.359 -8.328 -78.139 1.00 64.94 221 GLY A C 1
ATOM 1615 O O . GLY A 1 221 ? 9.264 -8.060 -78.926 1.00 64.94 221 GLY A O 1
ATOM 1616 N N . GLY A 1 222 ? 7.990 -9.586 -77.866 1.00 55.59 222 GLY A N 1
ATOM 1617 C CA . GLY A 1 222 ? 8.547 -10.789 -78.505 1.00 55.59 222 GLY A CA 1
ATOM 1618 C C . GLY A 1 222 ? 8.070 -12.082 -77.864 1.00 55.59 222 GLY A C 1
ATOM 1619 O O . GLY A 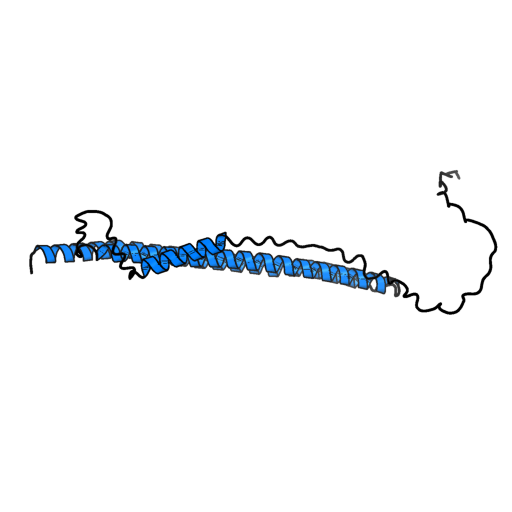1 222 ? 8.567 -12.389 -76.760 1.00 55.59 222 GLY A O 1
#

Solvent-accessible surface area (backbone atoms only — not comparable to full-atom values): 13862 Å² total; per-residue (Å²): 138,55,76,65,60,63,48,56,53,53,52,46,60,49,52,56,60,64,46,47,61,53,55,53,51,50,52,51,53,50,51,50,50,50,51,52,50,51,50,53,52,52,48,54,54,53,55,50,61,59,56,63,58,53,66,59,50,57,53,49,55,57,57,59,72,69,65,83,77,51,83,76,59,45,58,61,47,52,52,52,53,51,50,52,51,52,53,53,53,50,52,52,52,53,51,52,52,54,51,52,51,54,50,51,34,52,50,37,34,49,52,11,51,50,33,27,51,53,9,49,52,44,46,60,61,50,63,74,70,59,85,78,66,80,88,73,88,78,82,89,82,83,87,77,80,75,76,78,79,48,69,19,58,55,36,23,52,51,10,51,49,39,33,50,54,42,67,67,70,74,75,86,84,80,83,79,81,74,73,92,78,66,88,80,71,70,72,78,77,85,84,79,73,99,81,73,94,68,90,74,91,78,80,90,83,85,86,76,86,85,75,86,82,83,88,75,85,89,90,82,89,135

Organism: NCBI:txid144026

pLDDT: mean 71.13, std 16.94, range [37.78, 95.06]

Secondary structure (DSSP, 8-state):
--HHHHHHHHHHHHHHHHHHHHHHHHHHHHHHHHHHHHHHHHHHHHHHHHHHHHHHHHHHHHHHHT-SS-HHHHHHHHHHHHHHHHHHHHHHHHHHHHHHHHHHHHHHHHHHHHHHHHHHHHHHHHTTTGGGS-----SSS---------HHHHHHHHHHHHHHHHHH-------------STTS--------SS----------PPP--PPP---------

Nearest PDB structures (foldseek):
  8ipq-assembly2_C  TM=3.145E-01  e=3.428E+00  Mycolicibacterium smegmatis